Protein AF-A0A7S1F239-F1 (afdb_monomer_lite)

Radius of gyration: 42.69 Å; chains: 1; bounding box: 98×55×135 Å

Organism: Noctiluca scintillans (NCBI:txid2966)

Structure (mmCIF, N/CA/C/O backbone):
data_AF-A0A7S1F239-F1
#
_entry.id   AF-A0A7S1F239-F1
#
loop_
_atom_site.group_PDB
_atom_site.id
_atom_site.type_symbol
_atom_site.label_atom_id
_atom_site.label_alt_id
_atom_site.label_comp_id
_atom_site.label_asym_id
_atom_site.label_entity_id
_atom_site.label_seq_id
_atom_site.pdbx_PDB_ins_code
_atom_site.Cartn_x
_atom_site.Cartn_y
_atom_site.Cartn_z
_atom_site.occupancy
_atom_site.B_iso_or_equiv
_atom_site.auth_seq_id
_atom_site.auth_comp_id
_atom_site.auth_asym_id
_atom_site.auth_atom_id
_atom_site.pdbx_PDB_model_num
ATOM 1 N N . LEU A 1 1 ? 17.086 -29.935 -21.272 1.00 46.69 1 LEU A N 1
ATOM 2 C CA . LEU A 1 1 ? 16.584 -30.743 -20.135 1.00 46.69 1 LEU A CA 1
ATOM 3 C C . LEU A 1 1 ? 15.428 -29.987 -19.495 1.00 46.69 1 LEU A C 1
ATOM 5 O O . LEU A 1 1 ? 15.626 -28.902 -18.973 1.00 46.69 1 LEU A O 1
ATOM 9 N N . LYS A 1 2 ? 14.208 -30.485 -19.704 1.00 39.59 2 LYS A N 1
ATOM 10 C CA . LYS A 1 2 ? 12.931 -29.806 -19.455 1.00 39.59 2 LYS A CA 1
ATOM 11 C C . LYS A 1 2 ? 12.279 -30.504 -18.264 1.00 39.59 2 LYS A C 1
ATOM 13 O O . LYS A 1 2 ? 11.886 -31.655 -18.406 1.00 39.59 2 LYS A O 1
ATOM 18 N N . ALA A 1 3 ? 12.185 -29.841 -17.116 1.00 42.66 3 ALA A N 1
ATOM 19 C CA . ALA A 1 3 ? 11.463 -30.358 -15.956 1.00 42.66 3 ALA A CA 1
ATOM 20 C C . ALA A 1 3 ? 10.217 -29.496 -15.729 1.00 42.66 3 ALA A C 1
ATOM 22 O O . ALA A 1 3 ? 10.283 -28.390 -15.201 1.00 42.66 3 ALA A O 1
ATOM 23 N N . ARG A 1 4 ? 9.078 -30.002 -16.213 1.00 45.75 4 ARG A N 1
ATOM 24 C CA . ARG A 1 4 ? 7.736 -29.549 -15.835 1.00 45.75 4 ARG A CA 1
ATOM 25 C C . ARG A 1 4 ? 7.385 -30.218 -14.508 1.00 45.75 4 ARG A C 1
ATOM 27 O O . ARG A 1 4 ? 7.426 -31.442 -14.433 1.00 45.75 4 ARG A O 1
ATOM 34 N N . GLY A 1 5 ? 6.991 -29.433 -13.514 1.00 39.41 5 GLY A N 1
ATOM 35 C CA . GLY A 1 5 ? 6.425 -29.924 -12.261 1.00 39.41 5 GLY A CA 1
ATOM 36 C C . GLY A 1 5 ? 5.209 -29.094 -11.874 1.00 39.41 5 GLY A C 1
ATOM 37 O O . GLY A 1 5 ? 5.339 -28.118 -11.149 1.00 39.41 5 GLY A O 1
ATOM 38 N N . SER A 1 6 ? 4.035 -29.466 -12.388 1.00 43.19 6 SER A N 1
ATOM 39 C CA . SER A 1 6 ? 2.745 -29.045 -11.831 1.00 43.19 6 SER A CA 1
ATOM 40 C C . SER A 1 6 ? 2.461 -29.822 -10.547 1.00 43.19 6 SER A C 1
ATOM 42 O O . SER A 1 6 ? 2.576 -31.050 -10.567 1.00 43.19 6 SER A O 1
ATOM 44 N N . PRO A 1 7 ? 1.941 -29.176 -9.496 1.00 49.75 7 PRO A N 1
ATOM 45 C CA . PRO A 1 7 ? 1.114 -29.847 -8.514 1.00 49.75 7 PRO A CA 1
ATOM 46 C C . PRO A 1 7 ? -0.369 -29.620 -8.807 1.00 49.75 7 PRO A C 1
ATOM 48 O O . PRO A 1 7 ? -0.797 -28.614 -9.371 1.00 49.75 7 PRO A O 1
ATOM 51 N N . ARG A 1 8 ? -1.128 -30.650 -8.455 1.00 44.56 8 ARG A N 1
ATOM 52 C CA . ARG A 1 8 ? -2.521 -30.905 -8.795 1.00 44.56 8 ARG A CA 1
ATOM 53 C C . ARG A 1 8 ? -3.472 -30.076 -7.937 1.00 44.56 8 ARG A C 1
ATOM 55 O O . ARG A 1 8 ? -3.286 -29.950 -6.732 1.00 44.56 8 ARG A O 1
ATOM 62 N N . LEU A 1 9 ? -4.549 -29.637 -8.580 1.00 43.28 9 LEU A N 1
ATOM 63 C CA . LEU A 1 9 ? -5.806 -29.223 -7.965 1.00 43.28 9 LEU A CA 1
ATOM 64 C C . LEU A 1 9 ? -6.347 -30.340 -7.058 1.00 43.28 9 LEU A C 1
ATOM 66 O O . LEU A 1 9 ? -6.782 -31.384 -7.544 1.00 43.28 9 LEU A O 1
ATOM 70 N N . LEU A 1 10 ? -6.356 -30.099 -5.748 1.00 40.62 10 LEU A N 1
ATOM 71 C CA . LEU A 1 10 ? -7.142 -30.858 -4.780 1.00 40.62 10 LEU A CA 1
ATOM 72 C C . LEU A 1 10 ? -8.498 -30.162 -4.609 1.00 40.62 10 LEU A C 1
ATOM 74 O O . LEU A 1 10 ? -8.666 -29.262 -3.795 1.00 40.62 10 LEU A O 1
ATOM 78 N N . LYS A 1 11 ? -9.478 -30.594 -5.407 1.00 45.56 11 LYS A N 1
ATOM 79 C CA . LYS A 1 11 ? -10.895 -30.517 -5.037 1.00 45.56 11 LYS A CA 1
ATOM 80 C C . LYS A 1 11 ? -11.171 -31.699 -4.118 1.00 45.56 11 LYS A C 1
ATOM 82 O O . LYS A 1 11 ? -11.080 -32.831 -4.586 1.00 45.56 11 LYS A O 1
ATOM 87 N N . SER A 1 12 ? -11.571 -31.467 -2.870 1.00 40.34 12 SER A N 1
ATOM 88 C CA . SER A 1 12 ? -12.449 -32.430 -2.202 1.00 40.34 12 SER A CA 1
ATOM 89 C C . SER A 1 12 ? -13.197 -31.840 -1.010 1.00 40.34 12 SER A C 1
ATOM 91 O O . SER A 1 12 ? -12.608 -31.492 0.004 1.00 40.34 12 SER A O 1
ATOM 93 N N . ARG A 1 13 ? -14.519 -31.805 -1.197 1.00 42.88 13 ARG A N 1
ATOM 94 C CA . ARG A 1 13 ? -15.588 -32.068 -0.226 1.00 42.88 13 ARG A CA 1
ATOM 95 C C . ARG A 1 13 ? -15.601 -31.289 1.090 1.00 42.88 13 ARG A C 1
ATOM 97 O O . ARG A 1 13 ? -15.094 -31.721 2.116 1.00 42.88 13 ARG A O 1
ATOM 104 N N . VAL A 1 14 ? -16.416 -30.239 1.048 1.00 40.81 14 VAL A N 1
ATOM 105 C CA . VAL A 1 14 ? -17.248 -29.774 2.159 1.00 40.81 14 VAL A CA 1
ATOM 106 C C . VAL A 1 14 ? -18.141 -30.936 2.619 1.00 40.81 14 VAL A C 1
ATOM 108 O O . VAL A 1 14 ? -19.003 -31.394 1.868 1.00 40.81 14 VAL A O 1
ATOM 111 N N . HIS A 1 15 ? -17.920 -31.433 3.836 1.00 38.53 15 HIS A N 1
ATOM 112 C CA . HIS A 1 15 ? -18.898 -32.248 4.550 1.00 38.53 15 HIS A CA 1
ATOM 113 C C . HIS A 1 15 ? -19.786 -31.308 5.366 1.00 38.53 15 HIS A C 1
ATOM 115 O O . HIS A 1 15 ? -19.389 -30.815 6.416 1.00 38.53 15 HIS A O 1
ATOM 121 N N . ALA A 1 16 ? -20.995 -31.061 4.864 1.00 42.06 16 ALA A N 1
ATOM 122 C CA . ALA A 1 16 ? -22.088 -30.543 5.668 1.00 42.06 16 ALA A CA 1
ATOM 123 C C . ALA A 1 16 ? -22.556 -31.667 6.605 1.00 42.06 16 ALA A C 1
ATOM 125 O O . ALA A 1 16 ? -23.174 -32.636 6.163 1.00 42.06 16 ALA A O 1
ATOM 126 N N . MET A 1 17 ? -22.223 -31.564 7.890 1.00 37.84 17 MET A N 1
ATOM 127 C CA . MET A 1 17 ? -22.881 -32.331 8.944 1.00 37.84 17 MET A CA 1
ATOM 128 C C . MET A 1 17 ? -24.132 -31.562 9.363 1.00 37.84 17 MET A C 1
ATOM 130 O O . MET A 1 17 ? -24.090 -30.688 10.222 1.00 37.84 17 MET A O 1
ATOM 134 N N . SER A 1 18 ? -25.246 -31.881 8.710 1.00 45.31 18 SER A N 1
ATOM 135 C CA . SER A 1 18 ? -26.579 -31.614 9.236 1.00 45.31 18 SER A CA 1
ATOM 136 C C . SER A 1 18 ? -26.865 -32.706 10.266 1.00 45.31 18 SER A C 1
ATOM 138 O O . SER A 1 18 ? -26.897 -33.887 9.918 1.00 45.31 18 SER A O 1
ATOM 140 N N . ARG A 1 19 ? -26.970 -32.331 11.542 1.00 40.91 19 ARG A N 1
ATOM 141 C CA . ARG A 1 19 ? -27.367 -33.241 12.618 1.00 40.91 19 ARG A CA 1
ATOM 142 C C . ARG A 1 19 ? -28.651 -32.704 13.231 1.00 40.91 19 ARG A C 1
ATOM 144 O O . ARG A 1 19 ? -28.629 -31.887 14.142 1.00 40.91 19 ARG A O 1
ATOM 151 N N . SER A 1 20 ? -29.756 -33.151 12.651 1.00 47.94 20 SER A N 1
ATOM 152 C CA . SER A 1 20 ? -31.077 -33.192 13.265 1.00 47.94 20 SER A CA 1
ATOM 153 C C . SER A 1 20 ? -30.960 -34.047 14.529 1.00 47.94 20 SER A C 1
ATOM 155 O O . SER A 1 20 ? -30.603 -35.222 14.444 1.00 47.94 20 SER A O 1
ATOM 157 N N . GLY A 1 21 ? -31.139 -33.428 15.692 1.00 40.94 21 GLY A N 1
ATOM 158 C CA . GLY A 1 21 ? -31.246 -34.107 16.977 1.00 40.94 21 GLY A CA 1
ATOM 159 C C . GLY A 1 21 ? -32.694 -34.031 17.419 1.00 40.94 21 GLY A C 1
ATOM 160 O O . GLY A 1 21 ? -33.181 -32.943 17.715 1.00 40.94 21 GLY A O 1
ATOM 161 N N . ASP A 1 22 ? -33.354 -35.180 17.363 1.00 41.38 22 ASP A N 1
ATOM 162 C CA . ASP A 1 22 ? -34.732 -35.408 17.763 1.00 41.38 22 ASP A CA 1
ATOM 163 C C . ASP A 1 22 ? -34.995 -34.981 19.212 1.00 41.38 22 ASP A C 1
ATOM 165 O O . ASP A 1 22 ? -34.188 -35.201 20.116 1.00 41.38 22 ASP A O 1
ATOM 169 N N . ILE A 1 23 ? -36.160 -34.368 19.397 1.00 47.28 23 ILE A N 1
ATOM 170 C CA . ILE A 1 23 ? -36.783 -34.068 20.680 1.00 47.28 23 ILE A CA 1
ATOM 171 C C . ILE A 1 23 ? -37.282 -35.404 21.239 1.00 47.28 23 ILE A C 1
ATOM 173 O O . ILE A 1 23 ? -38.237 -35.974 20.717 1.00 47.28 23 ILE A O 1
ATOM 177 N N . SER A 1 24 ? -36.608 -35.926 22.262 1.00 48.47 24 SER A N 1
ATOM 178 C CA . SER A 1 24 ? -37.121 -37.016 23.090 1.00 48.47 24 SER A CA 1
ATOM 179 C C . SER A 1 24 ? -38.019 -36.421 24.173 1.00 48.47 24 SER A C 1
ATOM 181 O O . SER A 1 24 ? -37.551 -35.760 25.099 1.00 48.47 24 SER A O 1
ATOM 183 N N . GLU A 1 25 ? -39.321 -36.622 24.000 1.00 48.78 25 GLU A N 1
ATOM 184 C CA . GLU A 1 25 ? -40.340 -36.476 25.033 1.00 48.78 25 GLU A CA 1
ATOM 185 C C . GLU A 1 25 ? -40.170 -37.637 26.026 1.00 48.78 25 GLU A C 1
ATOM 187 O O . GLU A 1 25 ? -40.576 -38.760 25.740 1.00 48.78 25 GLU A O 1
ATOM 192 N N . ASP A 1 26 ? -39.530 -37.383 27.169 1.00 42.78 26 ASP A N 1
ATOM 193 C CA . ASP A 1 26 ? -39.552 -38.306 28.306 1.00 42.78 26 ASP A CA 1
ATOM 194 C C . ASP A 1 26 ? -40.731 -37.929 29.217 1.00 42.78 26 ASP A C 1
ATOM 196 O O . ASP A 1 26 ? -40.698 -36.958 29.977 1.00 42.78 26 ASP A O 1
ATOM 200 N N . GLU A 1 27 ? -41.813 -38.699 29.077 1.00 52.28 27 GLU A N 1
ATOM 201 C CA . GLU A 1 27 ? -42.915 -38.795 30.032 1.00 52.28 27 GLU A CA 1
ATOM 202 C C . GLU A 1 27 ? -42.431 -39.519 31.299 1.00 52.28 27 GLU A C 1
ATOM 204 O O . GLU A 1 27 ? -42.462 -40.749 31.385 1.00 52.28 27 GLU A O 1
ATOM 209 N N . ASP A 1 28 ? -42.019 -38.763 32.317 1.00 47.97 28 ASP A N 1
ATOM 210 C CA . ASP A 1 28 ? -41.818 -39.319 33.653 1.00 47.97 28 ASP A CA 1
ATOM 211 C C . ASP A 1 28 ? -43.158 -39.433 34.393 1.00 47.97 28 ASP A C 1
ATOM 213 O O . ASP A 1 28 ? -43.757 -38.467 34.870 1.00 47.97 28 ASP A O 1
ATOM 217 N N . HIS A 1 29 ? -43.610 -40.682 34.468 1.00 44.28 29 HIS A N 1
ATOM 218 C CA . HIS A 1 29 ? -44.712 -41.189 35.271 1.00 44.28 29 HIS A CA 1
ATOM 219 C C . HIS A 1 29 ? -44.639 -40.722 36.740 1.00 44.28 29 HIS A C 1
ATOM 221 O O . HIS A 1 29 ? -43.788 -41.160 37.518 1.00 44.28 29 HIS A O 1
ATOM 227 N N . GLU A 1 30 ? -45.620 -39.916 37.151 1.00 46.75 30 GLU A N 1
ATOM 228 C CA . GLU A 1 30 ? -45.956 -39.661 38.554 1.00 46.75 30 GLU A CA 1
ATOM 229 C C . GLU A 1 30 ? -46.370 -40.975 39.246 1.00 46.75 30 GLU A C 1
ATOM 231 O O . GLU A 1 30 ? -47.463 -41.511 39.044 1.00 46.75 30 GLU A O 1
ATOM 236 N N . LEU A 1 31 ? -45.492 -41.508 40.098 1.00 46.47 31 LEU A N 1
ATOM 237 C CA . LEU A 1 31 ? -45.843 -42.520 41.093 1.00 46.47 31 LEU A CA 1
ATOM 238 C C . LEU A 1 31 ? -46.499 -41.823 42.293 1.00 46.47 31 LEU A C 1
ATOM 240 O O . LEU A 1 31 ? -45.834 -41.317 43.196 1.00 46.47 31 LEU A O 1
ATOM 244 N N . GLU A 1 32 ? -47.832 -41.807 42.283 1.00 44.84 32 GLU A N 1
ATOM 245 C CA . GLU A 1 32 ? -48.702 -41.341 43.367 1.00 44.84 32 GLU A CA 1
ATOM 246 C C . GLU A 1 32 ? -48.548 -42.246 44.613 1.00 44.84 32 GLU A C 1
ATOM 248 O O . GLU A 1 32 ? -49.307 -43.194 44.834 1.00 44.84 32 GLU A O 1
ATOM 253 N N . GLU A 1 33 ? -47.558 -41.965 45.467 1.00 48.66 33 GLU A N 1
ATOM 254 C CA . GLU A 1 33 ? -47.493 -42.544 46.812 1.00 48.66 33 GLU A CA 1
ATOM 255 C C . GLU A 1 33 ? -48.613 -41.966 47.692 1.00 48.66 33 GLU A C 1
ATOM 257 O O . GLU A 1 33 ? -48.518 -40.887 48.288 1.00 48.66 33 GLU A O 1
ATOM 262 N N . ARG A 1 34 ? -49.697 -42.735 47.819 1.00 47.16 34 ARG A N 1
ATOM 263 C CA . ARG A 1 34 ? -50.773 -42.506 48.790 1.00 47.16 34 ARG A CA 1
ATOM 264 C C . ARG A 1 34 ? -50.251 -42.601 50.223 1.00 47.16 34 ARG A C 1
ATOM 266 O O . ARG A 1 34 ? -50.263 -43.659 50.849 1.00 47.16 34 ARG A O 1
ATOM 273 N N . GLN A 1 35 ? -49.863 -41.460 50.780 1.00 57.00 35 GLN A N 1
ATOM 274 C CA . GLN A 1 35 ? -49.618 -41.306 52.212 1.00 57.00 35 GLN A CA 1
ATOM 275 C C . GLN A 1 35 ? -50.946 -41.398 53.000 1.00 57.00 35 GLN A C 1
ATOM 277 O O . GLN A 1 35 ? -51.937 -40.753 52.642 1.00 57.00 35 GLN A O 1
ATOM 282 N N . PRO A 1 36 ? -50.999 -42.172 54.098 1.00 54.72 36 PRO A N 1
ATOM 283 C CA . PRO A 1 36 ? -52.238 -42.445 54.813 1.00 54.72 36 PRO A CA 1
ATOM 284 C C . PRO A 1 36 ? -52.723 -41.258 55.675 1.00 54.72 36 PRO A C 1
ATOM 286 O O . PRO A 1 36 ? -51.970 -40.582 56.379 1.00 54.72 36 PRO A O 1
ATOM 289 N N . TRP A 1 37 ? -54.039 -41.039 55.637 1.00 53.59 37 TRP A N 1
ATOM 290 C CA . TRP A 1 37 ? -54.793 -39.852 56.077 1.00 53.59 37 TRP A CA 1
ATOM 291 C C . TRP A 1 37 ? -54.762 -39.518 57.583 1.00 53.59 37 TRP A C 1
ATOM 293 O O . TRP A 1 37 ? -55.125 -38.413 57.984 1.00 53.59 37 TRP A O 1
ATOM 303 N N . TRP A 1 38 ? -54.291 -40.421 58.436 1.00 55.06 38 TRP A N 1
ATOM 304 C CA . TRP A 1 38 ? -54.229 -40.243 59.893 1.00 55.06 38 TRP A CA 1
ATOM 305 C C . TRP A 1 38 ? -53.044 -39.419 60.436 1.00 55.06 38 TRP A C 1
ATOM 307 O O . TRP A 1 38 ? -53.067 -39.036 61.603 1.00 55.06 38 TRP A O 1
ATOM 317 N N . LYS A 1 39 ? -52.039 -39.051 59.624 1.00 47.66 39 LYS A N 1
ATOM 318 C CA . LYS A 1 39 ? -50.875 -38.268 60.107 1.00 47.66 39 LYS A CA 1
ATOM 319 C C . LYS A 1 39 ? -51.083 -36.741 60.144 1.00 47.66 39 LYS A C 1
ATOM 321 O O . LYS A 1 39 ? -50.168 -36.001 60.490 1.00 47.66 39 LYS A O 1
ATOM 326 N N . ARG A 1 40 ? -52.283 -36.243 59.816 1.00 48.75 40 ARG A N 1
ATOM 327 C CA . ARG A 1 40 ? -52.546 -34.814 59.540 1.00 48.75 40 ARG A CA 1
ATOM 328 C C . ARG A 1 40 ? -53.051 -33.976 60.736 1.00 48.75 40 ARG A C 1
ATOM 330 O O . ARG A 1 40 ? -53.610 -32.908 60.519 1.00 48.75 40 ARG A O 1
ATOM 337 N N . ARG A 1 41 ? -52.885 -34.416 61.994 1.00 48.81 41 ARG A N 1
ATOM 338 C CA . ARG A 1 41 ? -53.438 -33.697 63.174 1.00 48.81 41 ARG A CA 1
ATOM 339 C C . ARG A 1 41 ? -52.470 -33.326 64.309 1.00 48.81 41 ARG A C 1
ATOM 341 O O . ARG A 1 41 ? -52.941 -32.940 65.370 1.00 48.81 41 ARG A O 1
ATOM 348 N N . GLN A 1 42 ? -51.148 -33.358 64.113 1.00 48.75 42 GLN A N 1
ATOM 349 C CA . GLN A 1 42 ? -50.207 -32.965 65.186 1.00 48.75 42 GLN A CA 1
ATOM 350 C C . GLN A 1 42 ? -49.165 -31.882 64.851 1.00 48.75 42 GLN A C 1
ATOM 352 O O . GLN A 1 42 ? -48.299 -31.609 65.671 1.00 48.75 42 GLN A O 1
ATOM 357 N N . MET A 1 43 ? -49.268 -31.191 63.712 1.00 47.00 43 MET A N 1
ATOM 358 C CA . MET A 1 43 ? -48.309 -30.140 63.313 1.00 47.00 43 MET A CA 1
ATOM 359 C C . MET A 1 43 ? -49.018 -28.820 62.957 1.00 47.00 43 MET A C 1
ATOM 361 O O . MET A 1 43 ? -48.783 -28.252 61.900 1.00 47.00 43 MET A O 1
ATOM 365 N N . GLN A 1 44 ? -49.941 -28.337 63.795 1.00 48.44 44 GLN A N 1
ATOM 366 C CA . GLN A 1 44 ? -50.607 -27.034 63.582 1.00 48.44 44 GLN A CA 1
ATOM 367 C C . GLN A 1 44 ? -50.127 -25.920 64.531 1.00 48.44 44 GLN A C 1
ATOM 369 O O . GLN A 1 44 ? -50.609 -24.799 64.434 1.00 48.44 44 GLN A O 1
ATOM 374 N N . GLY A 1 45 ? -49.152 -26.183 65.412 1.00 45.94 45 GLY A N 1
ATOM 375 C CA . GLY A 1 45 ? -48.681 -25.195 66.397 1.00 45.94 45 GLY A CA 1
ATOM 376 C C . GLY A 1 45 ? -47.354 -24.493 66.079 1.00 45.94 45 GLY A C 1
ATOM 377 O O . GLY A 1 45 ? -47.122 -23.398 66.576 1.00 45.94 45 GLY A O 1
ATOM 378 N N . THR A 1 46 ? -46.479 -25.090 65.264 1.00 49.59 46 THR A N 1
ATOM 379 C CA . THR A 1 46 ? -45.073 -24.644 65.121 1.00 49.59 46 THR A CA 1
ATOM 380 C C . THR A 1 46 ? -44.662 -24.238 63.703 1.00 49.59 46 THR A C 1
ATOM 382 O O . THR A 1 46 ? -43.661 -23.547 63.545 1.00 49.59 46 THR A O 1
ATOM 385 N N . VAL A 1 47 ? -45.437 -24.581 62.668 1.00 50.00 47 VAL A N 1
ATOM 386 C CA . VAL A 1 47 ? -45.087 -24.291 61.258 1.00 50.00 47 VAL A CA 1
ATOM 387 C C . VAL A 1 47 ? -45.333 -22.820 60.879 1.00 50.00 47 VAL A C 1
ATOM 389 O O . VAL A 1 47 ? -44.595 -22.257 60.074 1.00 50.00 47 VAL A O 1
ATOM 392 N N . GLY A 1 48 ? -46.305 -22.150 61.510 1.00 48.75 48 GLY A N 1
ATOM 393 C CA . GLY A 1 48 ? -46.603 -20.737 61.232 1.00 48.75 48 GLY A CA 1
ATOM 394 C C . GLY A 1 48 ? -45.480 -19.776 61.641 1.00 48.75 48 GLY A C 1
ATOM 395 O O . GLY A 1 48 ? -45.204 -18.810 60.937 1.00 48.75 48 GLY A O 1
ATOM 396 N N . LEU A 1 49 ? -44.776 -20.073 62.737 1.00 50.97 49 LEU A N 1
ATOM 397 C CA . LEU A 1 49 ? -43.720 -19.206 63.272 1.00 50.97 49 LEU A CA 1
ATOM 398 C C . LEU A 1 49 ? -42.420 -19.294 62.454 1.00 50.97 49 LEU A C 1
ATOM 400 O O . LEU A 1 49 ? -41.740 -18.287 62.272 1.00 50.97 49 LEU A O 1
ATOM 404 N N . VAL A 1 50 ? -42.108 -20.469 61.896 1.00 54.97 50 VAL A N 1
ATOM 405 C CA . VAL A 1 50 ? -40.916 -20.666 61.053 1.00 54.97 50 VAL A CA 1
ATOM 406 C C . VAL A 1 50 ? -41.108 -20.026 59.672 1.00 54.97 50 VAL A C 1
ATOM 408 O O . VAL A 1 50 ? -40.198 -19.361 59.184 1.00 54.97 50 VAL A O 1
ATOM 411 N N . CYS A 1 51 ? -42.302 -20.115 59.072 1.00 54.75 51 CYS A N 1
ATOM 412 C CA . CYS A 1 51 ? -42.591 -19.426 57.807 1.00 54.75 51 CYS A CA 1
ATOM 413 C C . CYS A 1 51 ? -42.547 -17.895 57.940 1.00 54.75 51 CYS A C 1
ATOM 415 O O . CYS A 1 51 ? -41.980 -17.231 57.072 1.00 54.75 51 CYS A O 1
ATOM 417 N N . SER A 1 52 ? -43.080 -17.319 59.024 1.00 60.28 52 SER A N 1
ATOM 418 C CA . SER A 1 52 ? -43.028 -15.863 59.233 1.00 60.28 52 SER A CA 1
ATOM 419 C C . SER A 1 52 ? -41.608 -15.342 59.469 1.00 60.28 52 SER A C 1
ATOM 421 O O . SER A 1 52 ? -41.282 -14.253 59.001 1.00 60.28 52 SER A O 1
ATOM 423 N N . LEU A 1 53 ? -40.741 -16.116 60.132 1.00 62.16 53 LEU A N 1
ATOM 424 C CA . LEU A 1 53 ? -39.335 -15.744 60.318 1.00 62.16 53 LEU A CA 1
ATOM 425 C C . LEU A 1 53 ? -38.529 -15.825 59.017 1.00 62.16 53 LEU A C 1
ATOM 427 O O . LEU A 1 53 ? -37.705 -14.949 58.780 1.00 62.16 53 LEU A O 1
ATOM 431 N N . VAL A 1 54 ? -38.781 -16.815 58.153 1.00 69.31 54 VAL A N 1
ATOM 432 C CA . VAL A 1 54 ? -38.090 -16.934 56.854 1.00 69.31 54 VAL A CA 1
ATOM 433 C C . VAL A 1 54 ? -38.503 -15.809 55.902 1.00 69.31 54 VAL A C 1
ATOM 435 O O . VAL A 1 54 ? -37.639 -15.176 55.304 1.00 69.31 54 VAL A O 1
ATOM 438 N N . VAL A 1 55 ? -39.798 -15.489 55.809 1.00 69.69 55 VAL A N 1
ATOM 439 C CA . VAL A 1 55 ? -40.272 -14.358 54.988 1.00 69.69 55 VAL A CA 1
ATOM 440 C C . VAL A 1 55 ? -39.764 -13.027 55.549 1.00 69.69 55 VAL A C 1
ATOM 442 O O . VAL A 1 55 ? -39.320 -12.170 54.787 1.00 69.69 55 VAL A O 1
ATOM 445 N N . GLY A 1 56 ? -39.758 -12.874 56.878 1.00 66.69 56 GLY A N 1
ATOM 446 C CA . GLY A 1 56 ? -39.180 -11.715 57.554 1.00 66.69 56 GLY A CA 1
ATOM 447 C C . GLY A 1 56 ? -37.687 -11.560 57.272 1.00 66.69 56 GLY A C 1
ATOM 448 O O . GLY A 1 56 ? -37.266 -10.469 56.911 1.00 66.69 56 GLY A O 1
ATOM 449 N N . LEU A 1 57 ? -36.902 -12.640 57.355 1.00 65.62 57 LEU A N 1
ATOM 450 C CA . LEU A 1 57 ? -35.468 -12.648 57.045 1.00 65.62 57 LEU A CA 1
ATOM 451 C C . LEU A 1 57 ? -35.189 -12.336 55.575 1.00 65.62 57 LEU A C 1
ATOM 453 O O . LEU A 1 57 ? -34.305 -11.533 55.313 1.00 65.62 57 LEU A O 1
ATOM 457 N N . ILE A 1 58 ? -35.950 -12.897 54.629 1.00 65.56 58 ILE A N 1
ATOM 458 C CA . ILE A 1 58 ? -35.800 -12.600 53.194 1.00 65.56 58 ILE A CA 1
ATOM 459 C C . ILE A 1 58 ? -36.112 -11.123 52.919 1.00 65.56 58 ILE A C 1
ATOM 461 O O . ILE A 1 58 ? -35.351 -10.454 52.222 1.00 65.56 58 ILE A O 1
ATOM 465 N N . MET A 1 59 ? -37.184 -10.580 53.502 1.00 60.91 59 MET A N 1
ATOM 466 C CA . MET A 1 59 ? -37.520 -9.158 53.375 1.00 60.91 59 MET A CA 1
ATOM 467 C C . MET A 1 59 ? -36.463 -8.258 54.037 1.00 60.91 59 MET A C 1
ATOM 469 O O . MET A 1 59 ? -36.076 -7.249 53.455 1.00 60.91 59 MET A O 1
ATOM 473 N N . PHE A 1 60 ? -35.937 -8.632 55.211 1.00 63.34 60 PHE A N 1
ATOM 474 C CA . PHE A 1 60 ? -34.891 -7.869 55.908 1.00 63.34 60 PHE A CA 1
ATOM 475 C C . PHE A 1 60 ? -33.552 -7.894 55.159 1.00 63.34 60 PHE A C 1
ATOM 477 O O . PHE A 1 60 ? -32.866 -6.872 55.098 1.00 63.34 60 PHE A O 1
ATOM 484 N N . TYR A 1 61 ? -33.195 -9.032 54.552 1.00 61.50 61 TYR A N 1
ATOM 485 C CA . TYR A 1 61 ? -31.995 -9.165 53.720 1.00 61.50 61 TYR A CA 1
ATOM 486 C C . TYR A 1 61 ? -32.095 -8.287 52.469 1.00 61.50 61 TYR A C 1
ATOM 488 O O . TYR A 1 61 ? -31.152 -7.576 52.144 1.00 61.50 61 TYR A O 1
ATOM 496 N N . ASN A 1 62 ? -33.260 -8.251 51.815 1.00 57.62 62 ASN A N 1
ATOM 497 C CA . ASN A 1 62 ? -33.477 -7.376 50.659 1.00 57.62 62 ASN A CA 1
ATOM 498 C C . ASN A 1 62 ? -33.498 -5.878 51.026 1.00 57.62 62 ASN A C 1
ATOM 500 O O . ASN A 1 62 ? -33.192 -5.047 50.179 1.00 57.62 62 ASN A O 1
ATOM 504 N N . PHE A 1 63 ? -33.826 -5.513 52.273 1.00 58.53 63 PHE A N 1
ATOM 505 C CA . PHE A 1 63 ? -33.928 -4.107 52.693 1.00 58.53 63 PHE A CA 1
ATOM 506 C C . PHE A 1 63 ? -32.631 -3.517 53.277 1.00 58.53 63 PHE A C 1
ATOM 508 O O . PHE A 1 63 ? -32.494 -2.297 53.355 1.00 58.53 63 PHE A O 1
ATOM 515 N N . THR A 1 64 ? -31.676 -4.349 53.710 1.00 57.38 64 THR A N 1
ATOM 516 C CA . THR A 1 64 ? -30.440 -3.877 54.374 1.00 57.38 64 THR A CA 1
ATOM 517 C C . THR A 1 64 ? -29.186 -3.953 53.512 1.00 57.38 64 THR A C 1
ATOM 519 O O . THR A 1 64 ? -28.207 -3.263 53.808 1.00 57.38 64 THR A O 1
ATOM 522 N N . VAL A 1 65 ? -29.201 -4.711 52.416 1.00 62.84 65 VAL A N 1
ATOM 523 C CA . VAL A 1 65 ? -28.093 -4.704 51.459 1.00 62.84 65 VAL A CA 1
ATOM 524 C C . VAL A 1 65 ? -28.326 -3.547 50.493 1.00 62.84 65 VAL A C 1
ATOM 526 O O . VAL A 1 65 ? -29.128 -3.648 49.568 1.00 62.84 65 VAL A O 1
ATOM 529 N N . LYS A 1 66 ? -27.652 -2.412 50.721 1.00 61.72 66 LYS A N 1
ATOM 530 C CA . LYS A 1 66 ? -27.596 -1.352 49.706 1.00 61.72 66 LYS A CA 1
ATOM 531 C C . LYS A 1 66 ? -27.094 -1.981 48.399 1.00 61.72 66 LYS A C 1
ATOM 533 O O . LYS A 1 66 ? -26.073 -2.673 48.457 1.00 61.72 66 LYS A O 1
ATOM 538 N N . PRO A 1 67 ? -27.772 -1.764 47.257 1.00 66.19 67 PRO A N 1
ATOM 539 C CA . PRO A 1 67 ? -27.272 -2.248 45.980 1.00 66.19 67 PRO A CA 1
ATOM 540 C C . PRO A 1 67 ? -25.856 -1.709 45.799 1.00 66.19 67 PRO A C 1
ATOM 542 O O . PRO A 1 67 ? -25.602 -0.523 46.041 1.00 66.19 67 PRO A O 1
ATOM 545 N N . PHE A 1 68 ? -24.922 -2.599 45.466 1.00 76.12 68 PHE A N 1
ATOM 546 C CA . PHE A 1 68 ? -23.541 -2.209 45.241 1.00 76.12 68 PHE A CA 1
ATOM 547 C C . PHE A 1 68 ? -23.536 -1.189 44.100 1.00 76.12 68 PHE A C 1
ATOM 549 O O . PHE A 1 68 ? -23.987 -1.479 42.994 1.00 76.12 68 PHE A O 1
ATOM 556 N N . SER A 1 69 ? -23.121 0.043 44.389 1.00 82.12 69 SER A N 1
ATOM 557 C CA . SER A 1 69 ? -23.049 1.078 43.362 1.00 82.12 69 SER A CA 1
ATOM 558 C C . SER A 1 69 ? -21.810 0.826 42.514 1.00 82.12 69 SER A C 1
ATOM 560 O O . SER A 1 69 ? -20.717 0.688 43.063 1.00 82.12 69 SER A O 1
ATOM 562 N N . CYS A 1 70 ? -21.992 0.762 41.195 1.00 88.44 70 CYS A N 1
ATOM 563 C CA . CYS A 1 70 ? -20.886 0.672 40.248 1.00 88.44 70 CYS A CA 1
ATOM 564 C C . CYS A 1 70 ? -19.888 1.806 40.484 1.00 88.44 70 CYS A C 1
ATOM 566 O O . CYS A 1 70 ? -20.290 2.949 40.738 1.00 88.44 70 CYS A O 1
ATOM 568 N N . THR A 1 71 ? -18.600 1.496 40.372 1.00 89.19 71 THR A N 1
ATOM 569 C CA . THR A 1 71 ? -17.548 2.521 40.408 1.00 89.19 71 THR A CA 1
ATOM 570 C C . THR A 1 71 ? -17.664 3.462 39.201 1.00 89.19 71 THR A C 1
ATOM 572 O O . THR A 1 71 ? -18.285 3.115 38.196 1.00 89.19 71 THR A O 1
ATOM 575 N N . GLU A 1 72 ? -17.064 4.656 39.269 1.00 87.69 72 GLU A N 1
ATOM 576 C CA . GLU A 1 72 ? -17.043 5.603 38.136 1.00 87.69 72 GLU A CA 1
ATOM 577 C C . GLU A 1 72 ? -16.449 4.956 36.873 1.00 87.69 72 GLU A C 1
ATOM 579 O O . GLU A 1 72 ? -16.979 5.116 35.775 1.00 87.69 72 GLU A O 1
ATOM 584 N N . THR A 1 73 ? -15.422 4.123 37.050 1.00 86.88 73 THR A N 1
ATOM 585 C CA . THR A 1 73 ? -14.806 3.345 35.973 1.00 86.88 73 THR A CA 1
ATOM 586 C C . THR A 1 73 ? -15.791 2.375 35.320 1.00 86.88 73 THR A C 1
ATOM 588 O O . THR A 1 73 ? -15.837 2.286 34.098 1.00 86.88 73 THR A O 1
ATOM 591 N N . GLU A 1 74 ? -16.604 1.653 36.094 1.00 86.06 74 GLU A N 1
ATOM 592 C CA . GLU A 1 74 ? -17.600 0.718 35.542 1.00 86.06 74 GLU A CA 1
ATOM 593 C C . GLU A 1 74 ? -18.737 1.449 34.819 1.00 86.06 74 GLU A C 1
ATOM 595 O O . GLU A 1 74 ? -19.198 0.997 33.771 1.00 86.06 74 GLU A O 1
ATOM 600 N N . GLN A 1 75 ? -19.150 2.610 35.332 1.00 86.69 75 GLN A N 1
ATOM 601 C CA . GLN A 1 75 ? -20.152 3.449 34.669 1.00 86.69 75 GLN A CA 1
ATOM 602 C C . GLN A 1 75 ? -19.631 4.002 33.336 1.00 86.69 75 GLN A C 1
ATOM 604 O O . GLN A 1 75 ? -20.383 4.063 32.365 1.00 86.69 75 GLN A O 1
ATOM 609 N N . GLN A 1 76 ? -18.338 4.335 33.251 1.00 86.62 76 GLN A N 1
ATOM 610 C CA . GLN A 1 76 ? -17.699 4.743 31.997 1.00 86.62 76 GLN A CA 1
ATOM 611 C C . GLN A 1 76 ? -17.720 3.627 30.935 1.00 86.62 76 GLN A C 1
ATOM 613 O O . GLN A 1 76 ? -17.767 3.923 29.744 1.00 86.62 76 GLN A O 1
ATOM 618 N N . HIS A 1 77 ? -17.762 2.360 31.355 1.00 87.38 77 HIS A N 1
ATOM 619 C CA . HIS A 1 77 ? -17.919 1.198 30.475 1.00 87.38 77 HIS A CA 1
ATOM 620 C C . HIS A 1 77 ? -19.388 0.789 30.301 1.00 87.38 77 HIS A C 1
ATOM 622 O O . HIS A 1 77 ? -19.670 -0.370 30.031 1.00 87.38 77 HIS A O 1
ATOM 628 N N . ALA A 1 78 ? -20.336 1.717 30.461 1.00 92.56 78 ALA A N 1
ATOM 629 C CA . ALA A 1 78 ? -21.762 1.491 30.223 1.00 92.56 78 ALA A CA 1
ATOM 630 C C . ALA A 1 78 ? -22.408 0.400 31.104 1.00 92.56 78 ALA A C 1
ATOM 632 O O . ALA A 1 78 ? -23.455 -0.154 30.751 1.00 92.56 78 ALA A O 1
ATOM 633 N N . CYS A 1 79 ? -21.831 0.107 32.272 1.00 94.06 79 CYS A N 1
ATOM 634 C CA . CYS A 1 79 ? -22.470 -0.749 33.261 1.00 94.06 79 CYS A CA 1
ATOM 635 C C . CYS A 1 79 ? -23.480 0.046 34.102 1.00 94.06 79 CYS A C 1
ATOM 637 O O . CYS A 1 79 ? -23.141 1.063 34.708 1.00 94.06 79 CYS A O 1
ATOM 639 N N . THR A 1 80 ? -24.725 -0.429 34.162 1.00 93.88 80 THR A N 1
ATOM 640 C CA . THR A 1 80 ? -25.800 0.213 34.940 1.00 93.88 80 THR A CA 1
ATOM 641 C C . THR A 1 80 ? -25.971 -0.409 36.323 1.00 93.88 80 THR A C 1
ATOM 643 O O . THR A 1 80 ? -26.321 0.296 37.268 1.00 93.88 80 THR A O 1
ATOM 646 N N . HIS A 1 81 ? -25.698 -1.711 36.454 1.00 92.31 81 HIS A N 1
ATOM 647 C CA . HIS A 1 81 ? -25.808 -2.451 37.710 1.00 92.31 81 HIS A CA 1
ATOM 648 C C . HIS A 1 81 ? -24.600 -3.365 37.890 1.00 92.31 81 HIS A C 1
ATOM 650 O O . HIS A 1 81 ? -24.255 -4.118 36.981 1.00 92.31 81 HIS A O 1
ATOM 656 N N . CYS A 1 82 ? -24.007 -3.355 39.085 1.00 92.12 82 CYS A N 1
ATOM 657 C CA . CYS A 1 82 ? -22.814 -4.131 39.412 1.00 92.12 82 CYS A CA 1
ATOM 658 C C . CYS A 1 82 ? -23.078 -5.078 40.584 1.00 92.12 82 CYS A C 1
ATOM 660 O O . CYS A 1 82 ? -23.762 -4.733 41.548 1.00 92.12 82 CYS A O 1
ATOM 662 N N . ARG A 1 83 ? -22.516 -6.288 40.518 1.00 89.25 83 ARG A N 1
ATOM 663 C CA . ARG A 1 83 ? -22.513 -7.248 41.633 1.00 89.25 83 ARG A CA 1
ATOM 664 C C . ARG A 1 83 ? -21.461 -6.876 42.679 1.00 89.25 83 ARG A C 1
ATOM 666 O O . ARG A 1 83 ? -21.690 -7.053 43.872 1.00 89.25 83 ARG A O 1
ATOM 673 N N . ASN A 1 84 ? -20.306 -6.407 42.223 1.00 87.38 84 ASN A N 1
ATOM 674 C CA . ASN A 1 84 ? -19.183 -5.901 43.011 1.00 87.38 84 ASN A CA 1
ATOM 675 C C . ASN A 1 84 ? -18.406 -4.894 42.139 1.00 87.38 84 ASN A C 1
ATOM 677 O O . ASN A 1 84 ? -18.802 -4.673 41.003 1.00 87.38 84 ASN A O 1
ATOM 681 N N . GLY A 1 85 ? -17.314 -4.310 42.640 1.00 84.00 85 GLY A N 1
ATOM 682 C CA . GLY A 1 85 ? -16.571 -3.257 41.926 1.00 84.00 85 GLY A CA 1
ATOM 683 C C . GLY A 1 85 ? -15.761 -3.707 40.704 1.00 84.00 85 GLY A C 1
ATOM 684 O O . GLY A 1 85 ? -14.900 -2.951 40.262 1.00 84.00 85 GLY A O 1
ATOM 685 N N . SER A 1 86 ? -15.959 -4.937 40.228 1.00 85.38 86 SER A N 1
ATOM 686 C CA . SER A 1 86 ? -15.327 -5.470 39.019 1.00 85.38 86 SER A CA 1
ATOM 687 C C . SER A 1 86 ? -16.245 -6.384 38.198 1.00 85.38 86 SER A C 1
ATOM 689 O O . SER A 1 86 ? -15.757 -7.128 37.354 1.00 85.38 86 SER A O 1
ATOM 691 N N . THR A 1 87 ? -17.546 -6.445 38.497 1.00 91.19 87 THR A N 1
ATOM 692 C CA . THR A 1 87 ? -18.466 -7.442 37.919 1.00 91.19 87 THR A CA 1
ATOM 693 C C . THR A 1 87 ? -19.793 -6.777 37.596 1.00 91.19 87 THR A C 1
ATOM 695 O O . THR A 1 87 ? -20.626 -6.566 38.483 1.00 91.19 87 THR A O 1
ATOM 698 N N . CYS A 1 88 ? -20.017 -6.496 36.318 1.00 93.94 88 CYS A N 1
ATOM 699 C CA . CYS A 1 88 ? -21.266 -5.944 35.822 1.00 93.94 88 CYS A CA 1
ATOM 700 C C . CYS A 1 88 ? -22.367 -7.012 35.750 1.00 93.94 88 CYS A C 1
ATOM 702 O O . CYS A 1 88 ? -22.104 -8.168 35.433 1.00 93.94 88 CYS A O 1
ATOM 704 N N . VAL A 1 89 ? -23.617 -6.654 36.028 1.00 94.06 89 VAL A N 1
ATOM 705 C CA . VAL A 1 89 ? -24.776 -7.549 35.849 1.00 94.06 89 VAL A CA 1
ATOM 706 C C . VAL A 1 89 ? -25.766 -7.042 34.811 1.00 94.06 89 VAL A C 1
ATOM 708 O O . VAL A 1 89 ? -26.513 -7.847 34.263 1.00 94.06 89 VAL A O 1
ATOM 711 N N . GLU A 1 90 ? -25.765 -5.742 34.516 1.00 94.12 90 GLU A N 1
ATOM 712 C CA . GLU A 1 90 ? -26.665 -5.153 33.528 1.00 94.12 90 GLU A CA 1
ATOM 713 C C . GLU A 1 90 ? -25.999 -3.990 32.794 1.00 94.12 90 GLU A C 1
ATOM 715 O O . GLU A 1 90 ? -25.466 -3.061 33.409 1.00 94.12 90 GLU A O 1
ATOM 720 N N . CYS A 1 91 ? -26.083 -4.027 31.469 1.00 94.94 91 CYS A N 1
ATOM 721 C CA . CYS A 1 91 ? -25.488 -3.040 30.582 1.00 94.94 91 CYS A CA 1
ATOM 722 C C . CYS A 1 91 ? -26.505 -2.011 30.098 1.00 94.94 91 CYS A C 1
ATOM 724 O O . CYS A 1 91 ? -27.704 -2.279 30.021 1.00 94.94 91 CYS A O 1
ATOM 726 N N . GLN A 1 92 ? -26.017 -0.830 29.727 1.00 93.56 92 GLN A N 1
ATOM 727 C CA . GLN A 1 92 ? -26.813 0.158 29.010 1.00 93.56 92 GLN A CA 1
ATOM 728 C C . GLN A 1 92 ? -27.289 -0.408 27.661 1.00 93.56 92 GLN A C 1
ATOM 730 O O . GLN A 1 92 ? -26.636 -1.257 27.055 1.00 93.56 92 GLN A O 1
ATOM 735 N N . SER A 1 93 ? -28.419 0.097 27.161 1.00 90.31 93 SER A N 1
ATOM 736 C CA . SER A 1 93 ? -28.921 -0.250 25.826 1.00 90.31 93 SER A CA 1
ATOM 737 C C . SER A 1 93 ? -27.836 -0.085 24.752 1.00 90.31 93 SER A C 1
ATOM 739 O O . SER A 1 93 ? -27.165 0.947 24.700 1.00 90.31 93 SER A O 1
ATOM 741 N N . GLY A 1 94 ? -27.678 -1.103 23.903 1.00 86.56 94 GLY A N 1
ATOM 742 C CA . GLY A 1 94 ? -26.634 -1.178 22.874 1.00 86.56 94 GLY A CA 1
ATOM 743 C C . GLY A 1 94 ? -25.352 -1.898 23.308 1.00 86.56 94 GLY A C 1
ATOM 744 O O . GLY A 1 94 ? -24.529 -2.219 22.456 1.00 86.56 94 GLY A O 1
ATOM 745 N N . TYR A 1 95 ? -25.199 -2.207 24.596 1.00 93.62 95 TYR A N 1
ATOM 746 C CA . TYR A 1 95 ? -24.086 -2.991 25.128 1.00 93.62 95 TYR A CA 1
ATOM 747 C C . TYR A 1 95 ? -24.558 -4.386 25.539 1.00 93.62 95 TYR A C 1
ATOM 749 O O . TYR A 1 95 ? -25.713 -4.584 25.923 1.00 93.62 95 TYR A O 1
ATOM 757 N N . VAL A 1 96 ? -23.649 -5.355 25.486 1.00 93.69 96 VAL A N 1
ATOM 758 C CA . VAL A 1 96 ? -23.883 -6.723 25.949 1.00 93.69 96 VAL A CA 1
ATOM 759 C C . VAL A 1 96 ? -22.894 -7.124 27.020 1.00 93.69 96 VAL A C 1
ATOM 761 O O . VAL A 1 96 ? -21.773 -6.624 27.077 1.00 93.69 96 VAL A O 1
ATOM 764 N N . LEU A 1 97 ? -23.343 -8.034 27.879 1.00 94.56 97 LEU A N 1
ATOM 765 C CA . LEU A 1 97 ? -22.526 -8.590 28.939 1.00 94.56 97 LEU A CA 1
ATOM 766 C C . LEU A 1 97 ? -21.536 -9.600 28.343 1.00 94.56 97 LEU A C 1
ATOM 768 O O . LEU A 1 97 ? -21.953 -10.615 27.785 1.00 94.56 97 LEU A O 1
ATOM 772 N N . GLU A 1 98 ? -20.245 -9.340 28.494 1.00 93.12 98 GLU A N 1
ATOM 773 C CA . GLU A 1 98 ? -19.166 -10.265 28.149 1.00 93.12 98 GLU A CA 1
ATOM 774 C C . GLU A 1 98 ? -18.471 -10.777 29.407 1.00 93.12 98 GLU A C 1
ATOM 776 O O . GLU A 1 98 ? -18.490 -10.124 30.450 1.00 93.12 98 GLU A O 1
ATOM 781 N N . ILE A 1 99 ? -17.883 -11.972 29.310 1.00 91.88 99 ILE A N 1
ATOM 782 C CA . ILE A 1 99 ? -17.168 -12.629 30.405 1.00 91.88 99 ILE A CA 1
ATOM 783 C C . ILE A 1 99 ? -15.698 -12.753 30.009 1.00 91.88 99 ILE A C 1
ATOM 785 O O . ILE A 1 99 ? -15.384 -13.398 29.009 1.00 91.88 99 ILE A O 1
ATOM 789 N N . GLN A 1 100 ? -14.804 -12.196 30.821 1.00 89.25 100 GLN A N 1
ATOM 790 C CA . GLN A 1 100 ? -13.358 -12.361 30.691 1.00 89.25 100 GLN A CA 1
ATOM 791 C C . GLN A 1 100 ? -12.753 -12.618 32.070 1.00 89.25 100 GLN A C 1
ATOM 793 O O . GLN A 1 100 ? -13.016 -11.875 33.014 1.00 89.25 100 GLN A O 1
ATOM 798 N N . ASP A 1 101 ? -11.970 -13.692 32.192 1.00 88.44 101 ASP A N 1
ATOM 799 C CA . ASP A 1 101 ? -11.271 -14.076 33.428 1.00 88.44 101 ASP A CA 1
ATOM 800 C C . ASP A 1 101 ? -12.179 -14.084 34.679 1.00 88.44 101 ASP A C 1
ATOM 802 O O . ASP A 1 101 ? -11.852 -13.508 35.713 1.00 88.44 101 ASP A O 1
ATOM 806 N N . ASP A 1 102 ? -13.357 -14.712 34.564 1.00 87.31 102 ASP A N 1
ATOM 807 C CA . ASP A 1 102 ? -14.409 -14.784 35.599 1.00 87.31 102 ASP A CA 1
ATOM 808 C C . ASP A 1 102 ? -15.025 -13.433 36.029 1.00 87.31 102 ASP A C 1
ATOM 810 O O . ASP A 1 102 ? -15.831 -13.380 36.963 1.00 87.31 102 ASP A O 1
ATOM 814 N N . THR A 1 103 ? -14.713 -12.343 35.324 1.00 88.50 103 THR A N 1
ATOM 815 C CA . THR A 1 103 ? -15.352 -11.030 35.489 1.00 88.50 103 THR A CA 1
ATOM 816 C C . THR A 1 103 ? -16.298 -10.733 34.334 1.00 88.50 103 THR A C 1
ATOM 818 O O . THR A 1 103 ? -16.062 -11.144 33.198 1.00 88.50 103 THR A O 1
ATOM 821 N N . THR A 1 104 ? -17.395 -10.035 34.622 1.00 92.75 104 THR A N 1
ATOM 822 C CA . THR A 1 104 ? -18.349 -9.582 33.606 1.00 92.75 104 THR A CA 1
ATOM 823 C C . THR A 1 104 ? -18.220 -8.087 33.373 1.00 92.75 104 THR A C 1
ATOM 825 O O . THR A 1 104 ? -18.198 -7.306 34.324 1.00 92.75 104 THR A O 1
ATOM 828 N N . TYR A 1 105 ? -18.199 -7.674 32.113 1.00 91.88 105 TYR A N 1
ATOM 829 C CA . TYR A 1 105 ? -18.160 -6.270 31.707 1.00 91.88 105 TYR A CA 1
ATOM 830 C C . TYR A 1 105 ? -19.119 -6.031 30.541 1.00 91.88 105 TYR A C 1
ATOM 832 O O . TYR A 1 105 ? -19.655 -6.971 29.956 1.00 91.88 105 TYR A O 1
ATOM 840 N N . CYS A 1 106 ? -19.372 -4.765 30.229 1.00 93.38 106 CYS A N 1
ATOM 841 C CA . CYS A 1 106 ? -20.226 -4.384 29.115 1.00 93.38 106 CYS A CA 1
ATOM 842 C C . CYS A 1 106 ? -19.374 -4.020 27.906 1.00 93.38 106 CYS A C 1
ATOM 844 O O . CYS A 1 106 ? -18.542 -3.117 27.975 1.00 93.38 106 CYS A O 1
ATOM 846 N N . ALA A 1 107 ? -19.608 -4.710 26.796 1.00 92.62 107 ALA A N 1
ATOM 847 C CA . ALA A 1 107 ? -18.975 -4.438 25.516 1.00 92.62 107 ALA A CA 1
ATOM 848 C C . ALA A 1 107 ? -20.021 -3.935 24.520 1.00 92.62 107 ALA A C 1
ATOM 850 O O . ALA A 1 107 ? -21.158 -4.414 24.500 1.00 92.62 107 ALA A O 1
ATOM 851 N N . PHE A 1 108 ? -19.654 -2.959 23.692 1.00 93.56 108 PHE A N 1
ATOM 852 C CA . PHE A 1 108 ? -20.515 -2.546 22.590 1.00 93.56 108 PHE A CA 1
ATOM 853 C C . PHE A 1 108 ? -20.382 -3.566 21.458 1.00 93.56 108 PHE A C 1
ATOM 855 O O . PHE A 1 108 ? -19.271 -3.841 21.000 1.00 93.56 108 PHE A O 1
ATOM 862 N N . GLN A 1 109 ? -21.502 -4.112 20.979 1.00 91.88 109 GLN A N 1
ATOM 863 C CA . GLN A 1 109 ? -21.452 -4.979 19.803 1.00 91.88 109 GLN A CA 1
ATOM 864 C C . GLN A 1 109 ? -21.239 -4.142 18.550 1.00 91.88 109 GLN A C 1
ATOM 866 O O . GLN A 1 109 ? -22.023 -3.240 18.256 1.00 91.88 109 GLN A O 1
ATOM 871 N N . CYS A 1 110 ? -20.192 -4.462 17.796 1.00 93.31 110 CYS A N 1
ATOM 872 C CA . CYS A 1 110 ? -19.951 -3.836 16.506 1.00 93.31 110 CYS A CA 1
ATOM 873 C C . CYS A 1 110 ? -21.158 -3.973 15.575 1.00 93.31 110 CYS A C 1
ATOM 875 O O . CYS A 1 110 ? -21.798 -5.021 15.506 1.00 93.31 110 CYS A O 1
ATOM 877 N N . THR A 1 111 ? -21.442 -2.906 14.830 1.00 94.31 111 THR A N 1
ATOM 878 C CA . THR A 1 111 ? -22.430 -2.940 13.746 1.00 94.31 111 THR A CA 1
ATOM 879 C C . THR A 1 111 ? -21.926 -3.786 12.574 1.00 94.31 111 THR A C 1
ATOM 881 O O . THR A 1 111 ? -20.715 -3.932 12.393 1.00 94.31 111 THR A O 1
ATOM 884 N N . ASP A 1 112 ? -22.838 -4.278 11.728 1.00 94.75 112 ASP A N 1
ATOM 885 C CA . ASP A 1 112 ? -22.479 -5.037 10.518 1.00 94.75 112 ASP A CA 1
ATOM 886 C C . ASP A 1 112 ? -21.476 -4.274 9.640 1.00 94.75 112 ASP A C 1
ATOM 888 O O . ASP A 1 112 ? -20.492 -4.844 9.176 1.00 94.75 112 ASP A O 1
ATOM 892 N N . LEU A 1 113 ? -21.657 -2.956 9.499 1.00 94.00 113 LEU A N 1
ATOM 893 C CA . LEU A 1 113 ? -20.735 -2.099 8.754 1.00 94.00 113 LEU A CA 1
ATOM 894 C C . LEU A 1 113 ? -19.330 -2.089 9.380 1.00 94.00 113 LEU A C 1
ATOM 896 O O . LEU A 1 113 ? -18.334 -2.214 8.676 1.00 94.00 113 LEU A O 1
ATOM 900 N N . GLN A 1 114 ? -19.217 -1.975 10.705 1.00 94.81 114 GLN A N 1
ATOM 901 C CA . GLN A 1 114 ? -17.911 -2.007 11.377 1.00 94.81 114 GLN A CA 1
ATOM 902 C C . GLN A 1 114 ? -17.219 -3.368 11.203 1.00 94.81 114 GLN A C 1
ATOM 904 O O . GLN A 1 114 ? -16.007 -3.414 10.981 1.00 94.81 114 GLN A O 1
ATOM 909 N N . LEU A 1 115 ? -17.981 -4.464 11.246 1.00 94.88 115 LEU A N 1
ATOM 910 C CA . LEU A 1 115 ? -17.466 -5.813 10.995 1.00 94.88 115 LEU A CA 1
ATOM 911 C C . LEU A 1 115 ? -16.979 -5.976 9.545 1.00 94.88 115 LEU A C 1
ATOM 913 O O . LEU A 1 115 ? -15.894 -6.514 9.325 1.00 94.88 115 LEU A O 1
ATOM 917 N N . GLU A 1 116 ? -17.721 -5.463 8.557 1.00 94.06 116 GLU A N 1
ATOM 918 C CA . GLU A 1 116 ? -17.302 -5.437 7.143 1.00 94.06 116 GLU A CA 1
ATOM 919 C C . GLU A 1 116 ? -15.987 -4.667 6.943 1.00 94.06 116 GLU A C 1
ATOM 921 O O . GLU A 1 116 ? -15.149 -5.040 6.118 1.00 94.06 116 GLU A O 1
ATOM 926 N N . HIS A 1 117 ? -15.763 -3.639 7.761 1.00 93.38 117 HIS A N 1
ATOM 927 C CA . HIS A 1 117 ? -14.524 -2.870 7.809 1.00 93.38 117 HIS A CA 1
ATOM 928 C C . HIS A 1 117 ? -13.435 -3.493 8.700 1.00 93.38 117 HIS A C 1
ATOM 930 O O . HIS A 1 117 ? -12.425 -2.850 8.953 1.00 93.38 117 HIS A O 1
ATOM 936 N N . ASN A 1 118 ? -13.551 -4.767 9.089 1.00 96.00 118 ASN A N 1
ATOM 937 C CA . ASN A 1 118 ? -12.544 -5.518 9.858 1.00 96.00 118 ASN A CA 1
ATOM 938 C C . ASN A 1 118 ? -12.317 -4.997 11.286 1.00 96.00 118 ASN A C 1
ATOM 940 O O . ASN A 1 118 ? -11.235 -5.171 11.858 1.00 96.00 118 ASN A O 1
ATOM 944 N N . CYS A 1 119 ? -13.340 -4.386 11.877 1.00 97.12 119 CYS A N 1
ATOM 945 C CA . CYS A 1 119 ? -13.356 -4.087 13.297 1.00 97.12 119 CYS A CA 1
ATOM 946 C C . CYS A 1 119 ? -13.741 -5.334 14.106 1.00 97.12 119 CYS A C 1
ATOM 948 O O . CYS A 1 119 ? -14.732 -5.988 13.797 1.00 97.12 119 CYS A O 1
ATOM 950 N N . LEU A 1 120 ? -12.961 -5.669 15.133 1.00 95.06 120 LEU A N 1
ATOM 951 C CA . LEU A 1 120 ? -13.222 -6.784 16.050 1.00 95.06 120 LEU A CA 1
ATOM 952 C C . LEU A 1 120 ? -13.942 -6.328 17.321 1.00 95.06 120 LEU A C 1
ATOM 954 O O . LEU A 1 120 ? -14.856 -7.009 17.773 1.00 95.06 120 LEU A O 1
ATOM 958 N N . ASN A 1 121 ? -13.541 -5.178 17.871 1.00 93.00 121 ASN A N 1
ATOM 959 C CA . ASN A 1 121 ? -14.132 -4.601 19.078 1.00 93.00 121 ASN A CA 1
ATOM 960 C C . ASN A 1 121 ? -14.516 -3.152 18.804 1.00 93.00 121 ASN A C 1
ATOM 962 O O . ASN A 1 121 ? -13.738 -2.429 18.186 1.00 93.00 121 ASN A O 1
ATOM 966 N N . CYS A 1 122 ? -15.661 -2.709 19.312 1.00 94.31 122 CYS A N 1
ATOM 967 C CA . CYS A 1 122 ? -16.173 -1.361 19.099 1.00 94.31 122 CYS A CA 1
ATOM 968 C C . CYS A 1 122 ? -16.387 -0.650 20.433 1.00 94.31 122 CYS A C 1
ATOM 970 O O . CYS A 1 122 ? -16.750 -1.276 21.426 1.00 94.31 122 CYS A O 1
ATOM 972 N N . THR A 1 123 ? -16.190 0.668 20.457 1.00 91.31 123 THR A N 1
ATOM 973 C CA . THR A 1 123 ? -16.533 1.486 21.636 1.00 91.31 123 THR A CA 1
ATOM 974 C C . THR A 1 123 ? -17.951 2.047 21.542 1.00 91.31 123 THR A C 1
ATOM 976 O O . THR A 1 123 ? -18.605 2.268 22.562 1.00 91.31 123 THR A O 1
ATOM 979 N N . ASN A 1 124 ? -18.427 2.276 20.315 1.00 91.69 124 ASN A N 1
ATOM 980 C CA . ASN A 1 124 ? -19.775 2.723 19.975 1.00 91.69 124 ASN A CA 1
ATOM 981 C C . ASN A 1 124 ? -20.082 2.407 18.495 1.00 91.69 124 ASN A C 1
ATOM 983 O O . ASN A 1 124 ? -19.285 1.773 17.801 1.00 91.69 124 ASN A O 1
ATOM 987 N N . SER A 1 125 ? -21.215 2.903 17.990 1.00 91.81 125 SER A N 1
ATOM 988 C CA . SER A 1 125 ? -21.709 2.668 16.624 1.00 91.81 125 SER A CA 1
ATOM 989 C C . SER A 1 125 ? -20.842 3.234 15.491 1.00 91.81 125 SER A C 1
ATOM 991 O O . SER A 1 125 ? -21.172 3.036 14.325 1.00 91.81 125 SER A O 1
ATOM 993 N N . SER A 1 126 ? -19.792 3.995 15.799 1.00 92.50 126 SER A N 1
ATOM 994 C CA . SER A 1 126 ? -18.970 4.700 14.805 1.00 92.50 126 SER A CA 1
ATOM 995 C C . SER A 1 126 ? -17.469 4.610 15.065 1.00 92.50 126 SER A C 1
ATOM 997 O O . SER A 1 126 ? -16.690 5.060 14.234 1.00 92.50 126 SER A O 1
ATOM 999 N N . VAL A 1 127 ? -17.047 4.044 16.197 1.00 94.12 127 VAL A N 1
ATOM 1000 C CA . VAL A 1 127 ? -15.637 3.997 16.592 1.00 94.12 127 VAL A CA 1
ATOM 1001 C C . VAL A 1 127 ? -15.230 2.562 16.880 1.00 94.12 127 VAL A C 1
ATOM 1003 O O . VAL A 1 127 ? -15.772 1.906 17.776 1.00 94.12 127 VAL A O 1
ATOM 1006 N N . CYS A 1 128 ? -14.249 2.098 16.116 1.00 96.06 128 CYS A N 1
ATOM 1007 C CA . CYS A 1 128 ? -13.564 0.847 16.358 1.00 96.06 128 CYS A CA 1
ATOM 1008 C C . CYS A 1 128 ? -12.519 0.995 17.473 1.00 96.06 128 CYS A C 1
ATOM 1010 O O . CYS A 1 128 ? -11.816 1.998 17.548 1.00 96.06 128 CYS A O 1
ATOM 1012 N N . ASP A 1 129 ? -12.417 -0.014 18.328 1.00 94.19 129 ASP A N 1
ATOM 1013 C CA . ASP A 1 129 ? -11.401 -0.135 19.378 1.00 94.19 129 ASP A CA 1
ATOM 1014 C C . ASP A 1 129 ? -10.233 -1.022 18.926 1.00 94.19 129 ASP A C 1
ATOM 1016 O O . ASP A 1 129 ? -9.061 -0.720 19.153 1.00 94.19 129 ASP A O 1
ATOM 1020 N N . ARG A 1 130 ? -10.545 -2.121 18.229 1.00 95.12 130 ARG A N 1
ATOM 1021 C CA . ARG A 1 130 ? -9.548 -3.102 17.796 1.00 95.12 130 ARG A CA 1
ATOM 1022 C C . ARG A 1 130 ? -9.848 -3.627 16.406 1.00 95.12 130 ARG A C 1
ATOM 1024 O O . ARG A 1 130 ? -10.960 -4.063 16.134 1.00 95.12 130 ARG A O 1
ATOM 1031 N N . CYS A 1 131 ? -8.818 -3.681 15.571 1.00 97.56 131 CYS A N 1
ATOM 1032 C CA . CYS A 1 131 ? -8.892 -4.201 14.211 1.00 97.56 131 CYS A CA 1
ATOM 1033 C C . CYS A 1 131 ? -8.437 -5.658 14.107 1.00 97.56 131 CYS A C 1
ATOM 1035 O O . CYS A 1 131 ? -7.694 -6.154 14.959 1.00 97.56 131 CYS A O 1
ATOM 1037 N N . ALA A 1 132 ? -8.864 -6.325 13.036 1.00 96.69 132 ALA A N 1
ATOM 1038 C CA . ALA A 1 132 ? -8.366 -7.641 12.665 1.00 96.69 132 ALA A CA 1
ATOM 1039 C C . ALA A 1 132 ? -6.887 -7.603 12.245 1.00 96.69 132 ALA A C 1
ATOM 1041 O O . ALA A 1 132 ? -6.340 -6.559 11.882 1.00 96.69 132 ALA A O 1
ATOM 1042 N N . ASP A 1 133 ? -6.239 -8.767 12.256 1.00 95.88 133 ASP A N 1
ATOM 1043 C CA . ASP A 1 133 ? -4.850 -8.891 11.818 1.00 95.88 133 ASP A CA 1
ATOM 1044 C C . ASP A 1 133 ? -4.679 -8.422 10.365 1.00 95.88 133 ASP A C 1
ATOM 1046 O O . ASP A 1 133 ? -5.468 -8.749 9.479 1.00 95.88 133 ASP A O 1
ATOM 1050 N N . GLY A 1 134 ? -3.619 -7.651 10.115 1.00 95.31 134 GLY A N 1
ATOM 1051 C CA . GLY A 1 134 ? -3.386 -7.010 8.817 1.00 95.31 134 GLY A CA 1
ATOM 1052 C C . GLY A 1 134 ? -4.094 -5.662 8.643 1.00 95.31 134 GLY A C 1
ATOM 1053 O O . GLY A 1 134 ? -3.916 -5.027 7.606 1.00 95.31 134 GLY A O 1
ATOM 1054 N N . TYR A 1 135 ? -4.824 -5.192 9.656 1.00 97.31 135 TYR A N 1
ATOM 1055 C CA . TYR A 1 135 ? -5.434 -3.867 9.708 1.00 97.31 135 TYR A CA 1
ATOM 1056 C C . TYR A 1 135 ? -4.882 -3.072 10.896 1.00 97.31 135 TYR A C 1
ATOM 1058 O O . TYR A 1 135 ? -4.461 -3.635 11.907 1.00 97.31 135 TYR A O 1
ATOM 1066 N N . LYS A 1 136 ? -4.861 -1.747 10.769 1.00 95.62 136 LYS A N 1
ATOM 1067 C CA . LYS A 1 136 ? -4.490 -0.807 11.832 1.00 95.62 136 LYS A CA 1
ATOM 1068 C C . LYS A 1 136 ? -5.675 0.099 12.138 1.00 95.62 136 LYS A C 1
ATOM 1070 O O . LYS A 1 136 ? -6.439 0.429 11.238 1.00 95.62 136 LYS A O 1
ATOM 1075 N N . LEU A 1 137 ? -5.790 0.524 13.390 1.00 95.94 137 LEU A N 1
ATOM 1076 C CA . LEU A 1 137 ? -6.773 1.526 13.776 1.00 95.94 137 LEU A CA 1
ATOM 1077 C C . LEU A 1 137 ? -6.282 2.915 13.346 1.00 95.94 137 LEU A C 1
ATOM 1079 O O . LEU A 1 137 ? -5.191 3.336 13.741 1.00 95.94 137 LEU A O 1
ATOM 1083 N N . THR A 1 138 ? -7.090 3.616 12.559 1.00 93.00 138 THR A N 1
ATOM 1084 C CA . THR A 1 138 ? -6.850 4.986 12.109 1.00 93.00 138 THR A CA 1
ATOM 1085 C C . THR A 1 138 ? -8.009 5.859 12.586 1.00 93.00 138 THR A C 1
ATOM 1087 O O . THR A 1 138 ? -9.084 5.847 11.996 1.00 93.00 138 THR A O 1
ATOM 1090 N N . GLU A 1 139 ? -7.782 6.590 13.684 1.00 90.50 139 GLU A N 1
ATOM 1091 C CA . GLU A 1 139 ? -8.760 7.413 14.425 1.00 90.50 139 GLU A CA 1
ATOM 1092 C C . GLU A 1 139 ? -9.998 6.647 14.918 1.00 90.50 139 GLU A C 1
ATOM 1094 O O . GLU A 1 139 ? -10.141 6.432 16.120 1.00 90.50 139 GLU A O 1
ATOM 1099 N N . THR A 1 140 ? -10.877 6.232 14.011 1.00 93.69 140 THR A N 1
ATOM 1100 C CA . THR A 1 140 ? -12.151 5.564 14.309 1.00 93.69 140 THR A CA 1
ATOM 1101 C C . THR A 1 140 ? -12.378 4.289 13.502 1.00 93.69 140 THR A C 1
ATOM 1103 O O . THR A 1 140 ? -13.282 3.523 13.832 1.00 93.69 140 THR A O 1
ATOM 1106 N N . GLU A 1 141 ? -11.582 4.038 12.463 1.00 94.06 141 GLU A N 1
ATOM 1107 C CA . GLU A 1 141 ? -11.807 2.956 11.502 1.00 94.06 141 GLU A CA 1
ATOM 1108 C C . GLU A 1 141 ? -10.572 2.075 11.328 1.00 94.06 141 GLU A C 1
ATOM 1110 O O . GLU A 1 141 ? -9.444 2.466 11.626 1.00 94.06 141 GLU A O 1
ATOM 1115 N N . CYS A 1 142 ? -10.789 0.861 10.831 1.00 96.00 142 CYS A N 1
ATOM 1116 C CA . CYS A 1 142 ? -9.716 -0.071 10.534 1.00 96.00 142 CYS A CA 1
ATOM 1117 C C . CYS A 1 142 ? -9.277 0.062 9.080 1.00 96.00 142 CYS A C 1
ATOM 1119 O O . CYS A 1 142 ? -10.020 -0.243 8.150 1.00 96.00 142 CYS A O 1
ATOM 1121 N N . GLU A 1 143 ? -8.029 0.467 8.882 1.00 94.88 143 GLU A N 1
ATOM 1122 C CA . GLU A 1 143 ? -7.417 0.561 7.565 1.00 94.88 143 GLU A CA 1
ATOM 1123 C C . GLU A 1 143 ? -6.488 -0.619 7.310 1.00 94.88 143 GLU A C 1
ATOM 1125 O O . GLU A 1 143 ? -5.721 -1.036 8.181 1.00 94.88 143 GLU A O 1
ATOM 1130 N N . PHE A 1 144 ? -6.506 -1.139 6.084 1.00 96.56 144 PHE A N 1
ATOM 1131 C CA . PHE A 1 144 ? -5.612 -2.221 5.693 1.00 96.56 144 PHE A CA 1
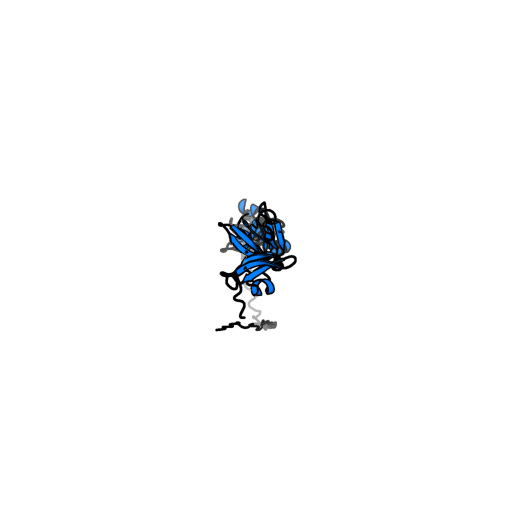ATOM 1132 C C . PHE A 1 144 ? -4.148 -1.758 5.723 1.00 96.56 144 PHE A C 1
ATOM 1134 O O . PHE A 1 144 ? -3.778 -0.722 5.159 1.00 96.56 144 PHE A O 1
ATOM 1141 N N . ILE A 1 145 ? -3.284 -2.552 6.353 1.00 96.12 145 ILE A N 1
ATOM 1142 C CA . ILE A 1 145 ? -1.846 -2.296 6.399 1.00 96.12 145 ILE A CA 1
ATOM 1143 C C . ILE A 1 145 ? -1.236 -2.746 5.073 1.00 96.12 145 ILE A C 1
ATOM 1145 O O . ILE A 1 145 ? -1.242 -3.928 4.732 1.00 96.12 145 ILE A O 1
ATOM 1149 N N . CYS A 1 146 ? -0.659 -1.801 4.333 1.00 96.06 146 CYS A N 1
ATOM 1150 C CA . CYS A 1 146 ? 0.031 -2.100 3.086 1.00 96.06 146 CYS A CA 1
ATOM 1151 C C . CYS A 1 146 ? 1.091 -3.198 3.250 1.00 96.06 146 CYS A C 1
ATOM 1153 O O . CYS A 1 146 ? 1.927 -3.163 4.155 1.00 96.06 146 CYS A O 1
ATOM 1155 N N . THR A 1 147 ? 1.099 -4.152 2.319 1.00 95.62 147 THR A N 1
ATOM 1156 C CA . THR A 1 147 ? 2.111 -5.214 2.287 1.00 95.62 147 THR A CA 1
ATOM 1157 C C . THR A 1 147 ? 3.503 -4.645 1.978 1.00 95.62 147 THR A C 1
ATOM 1159 O O . THR A 1 147 ? 3.609 -3.612 1.307 1.00 95.62 147 THR A O 1
ATOM 1162 N N . PRO A 1 148 ? 4.600 -5.341 2.347 1.00 93.69 148 PRO A N 1
ATOM 1163 C CA . PRO A 1 148 ? 5.958 -4.892 2.022 1.00 93.69 148 PRO A CA 1
ATOM 1164 C C . PRO A 1 148 ? 6.176 -4.627 0.527 1.00 93.69 148 PRO A C 1
ATOM 1166 O O . PRO A 1 148 ? 6.888 -3.698 0.155 1.00 93.69 148 PRO A O 1
ATOM 1169 N N . LYS A 1 149 ? 5.518 -5.405 -0.344 1.00 89.81 149 LYS A N 1
ATOM 1170 C CA . LYS A 1 149 ? 5.557 -5.201 -1.796 1.00 89.81 149 LYS A CA 1
ATOM 1171 C C . LYS A 1 149 ? 4.882 -3.888 -2.207 1.00 89.81 149 LYS A C 1
ATOM 1173 O O . LYS A 1 149 ? 5.424 -3.172 -3.038 1.00 89.81 149 LYS A O 1
ATOM 1178 N N . GLN A 1 150 ? 3.720 -3.561 -1.645 1.00 92.94 150 GLN A N 1
ATOM 1179 C CA . GLN A 1 150 ? 3.025 -2.303 -1.949 1.00 92.94 150 GLN A CA 1
ATOM 1180 C C . GLN A 1 150 ? 3.833 -1.096 -1.465 1.00 92.94 150 GLN A C 1
ATOM 1182 O O . GLN A 1 150 ? 3.997 -0.133 -2.212 1.00 92.94 150 GLN A O 1
ATOM 1187 N N . VAL A 1 151 ? 4.403 -1.180 -0.260 1.00 93.06 151 VAL A N 1
ATOM 1188 C CA . VAL A 1 151 ? 5.282 -0.134 0.284 1.00 93.06 151 VAL A CA 1
ATOM 1189 C C . VAL A 1 151 ? 6.528 0.047 -0.586 1.00 93.06 151 VAL A C 1
ATOM 1191 O O . VAL A 1 151 ? 6.913 1.178 -0.859 1.00 93.06 151 VAL A O 1
ATOM 1194 N N . HIS A 1 152 ? 7.118 -1.042 -1.089 1.00 86.38 152 HIS A N 1
ATOM 1195 C CA . HIS A 1 152 ? 8.250 -0.983 -2.020 1.00 86.38 152 HIS A CA 1
ATOM 1196 C C . HIS A 1 152 ? 7.929 -0.198 -3.303 1.00 86.38 152 HIS A C 1
ATOM 1198 O O . HIS A 1 152 ? 8.775 0.538 -3.800 1.00 86.38 152 HIS A O 1
ATOM 1204 N N . PHE A 1 153 ? 6.694 -0.293 -3.801 1.00 87.56 153 PHE A N 1
ATOM 1205 C CA . PHE A 1 153 ? 6.210 0.513 -4.926 1.00 87.56 153 PHE A CA 1
ATOM 1206 C C . PHE A 1 153 ? 5.706 1.904 -4.513 1.00 87.56 153 PHE A C 1
ATOM 1208 O O . PHE A 1 153 ? 5.057 2.577 -5.302 1.00 87.56 153 PHE A O 1
ATOM 1215 N N . GLN A 1 154 ? 6.025 2.371 -3.304 1.00 92.44 154 GLN A N 1
ATOM 1216 C CA . GLN A 1 154 ? 5.657 3.692 -2.785 1.00 92.44 154 GLN A CA 1
ATOM 1217 C C . GLN A 1 154 ? 4.148 3.915 -2.613 1.00 92.44 154 GLN A C 1
ATOM 1219 O O . GLN A 1 154 ? 3.656 5.042 -2.720 1.00 92.44 154 GLN A O 1
ATOM 1224 N N . CYS A 1 155 ? 3.416 2.846 -2.308 1.00 95.25 155 CYS A N 1
ATOM 1225 C CA . CYS A 1 155 ? 2.033 2.935 -1.865 1.00 95.25 155 CYS A CA 1
ATOM 1226 C C . CYS A 1 155 ? 1.950 3.434 -0.414 1.00 95.25 155 CYS A C 1
ATOM 1228 O O . CYS A 1 155 ? 2.613 2.882 0.467 1.00 95.25 155 CYS A O 1
ATOM 1230 N N . THR A 1 156 ? 1.135 4.460 -0.163 1.00 95.88 156 THR A N 1
ATOM 1231 C CA . THR A 1 156 ? 0.957 5.080 1.164 1.00 95.88 156 THR A CA 1
ATOM 1232 C C . THR A 1 156 ? -0.321 4.638 1.875 1.00 95.88 156 THR A C 1
ATOM 1234 O O . THR A 1 156 ? -0.354 4.624 3.104 1.00 95.88 156 THR A O 1
ATOM 1237 N N . SER A 1 157 ? -1.341 4.222 1.123 1.00 94.75 157 SER A N 1
ATOM 1238 C CA . SER A 1 157 ? -2.593 3.664 1.649 1.00 94.75 157 SER A CA 1
ATOM 1239 C C . SER A 1 157 ? -3.066 2.521 0.757 1.00 94.75 157 SER A C 1
ATOM 1241 O O . SER A 1 157 ? -2.937 2.590 -0.465 1.00 94.75 157 SER A O 1
ATOM 1243 N N . CYS A 1 158 ? -3.636 1.480 1.358 1.00 95.81 158 CYS A N 1
ATOM 1244 C CA . CYS A 1 158 ? -4.067 0.268 0.668 1.00 95.81 158 CYS A CA 1
ATOM 1245 C C . CYS A 1 158 ? -5.493 -0.091 1.078 1.00 95.81 158 CYS A C 1
ATOM 1247 O O . CYS A 1 158 ? -5.869 0.119 2.225 1.00 95.81 158 CYS A O 1
ATOM 1249 N N . SER A 1 159 ? -6.272 -0.668 0.162 1.00 93.75 159 SER A N 1
ATOM 1250 C CA . SER A 1 159 ? -7.593 -1.228 0.492 1.00 93.75 159 SER A CA 1
ATOM 1251 C C . SER A 1 159 ? -7.556 -2.740 0.704 1.00 93.75 159 SER A C 1
ATOM 1253 O O . SER A 1 159 ? -8.418 -3.295 1.376 1.00 93.75 159 SER A O 1
ATOM 1255 N N . ASN A 1 160 ? -6.566 -3.420 0.123 1.00 94.25 160 ASN A N 1
ATOM 1256 C CA . ASN A 1 160 ? -6.312 -4.848 0.296 1.00 94.25 160 ASN A CA 1
ATOM 1257 C C . ASN A 1 160 ? -4.873 -5.184 -0.133 1.00 94.25 160 ASN A C 1
ATOM 1259 O O . ASN A 1 160 ? -4.095 -4.304 -0.511 1.00 94.25 160 ASN A O 1
ATOM 1263 N N . SER A 1 161 ? -4.529 -6.473 -0.138 1.00 93.50 161 SER A N 1
ATOM 1264 C CA . SER A 1 161 ? -3.192 -6.984 -0.470 1.00 93.50 161 SER A CA 1
ATOM 1265 C C . SER A 1 161 ? -2.726 -6.733 -1.912 1.00 93.50 161 SER A C 1
ATOM 1267 O O . SER A 1 161 ? -1.547 -6.934 -2.208 1.00 93.50 161 SER A O 1
ATOM 1269 N N . MET A 1 162 ? -3.617 -6.299 -2.811 1.00 92.81 162 MET A N 1
ATOM 1270 C CA . MET A 1 162 ? -3.325 -6.065 -4.233 1.00 92.81 162 MET A CA 1
ATOM 1271 C C . MET A 1 162 ? -3.620 -4.634 -4.695 1.00 92.81 162 MET A C 1
ATOM 1273 O O . MET A 1 162 ? -3.204 -4.247 -5.784 1.00 92.81 162 MET A O 1
ATOM 1277 N N . THR A 1 163 ? -4.333 -3.841 -3.895 1.00 94.81 163 THR A N 1
ATOM 1278 C CA . THR A 1 163 ? -4.897 -2.561 -4.334 1.00 94.81 163 THR A CA 1
ATOM 1279 C C . THR A 1 163 ? -4.390 -1.424 -3.467 1.00 94.81 163 THR A C 1
ATOM 1281 O O . THR A 1 163 ? -4.677 -1.346 -2.271 1.00 94.81 163 THR A O 1
ATOM 1284 N N . CYS A 1 164 ? -3.633 -0.538 -4.100 1.00 96.12 164 CYS A N 1
ATOM 1285 C CA . CYS A 1 164 ? -3.221 0.733 -3.547 1.00 96.12 164 CYS A CA 1
ATOM 1286 C C . CYS A 1 164 ? -4.300 1.801 -3.778 1.00 96.12 164 CYS A C 1
ATOM 1288 O O . CYS A 1 164 ? -4.895 1.854 -4.854 1.00 96.12 164 CYS A O 1
ATOM 1290 N N . THR A 1 165 ? -4.539 2.657 -2.786 1.00 95.75 165 THR A N 1
ATOM 1291 C CA . THR A 1 165 ? -5.498 3.772 -2.859 1.00 95.75 165 THR A CA 1
ATOM 1292 C C . THR A 1 165 ? -4.820 5.138 -2.888 1.00 95.75 165 THR A C 1
ATOM 1294 O O . THR A 1 165 ? -5.424 6.100 -3.354 1.00 95.75 165 THR A O 1
ATOM 1297 N N . SER A 1 166 ? -3.566 5.243 -2.442 1.00 95.12 166 SER A N 1
ATOM 1298 C CA . SER A 1 166 ? -2.793 6.485 -2.506 1.00 95.12 166 SER A CA 1
ATOM 1299 C C . SER A 1 166 ? -1.300 6.211 -2.687 1.00 95.12 166 SER A C 1
ATOM 1301 O O . SER A 1 166 ? -0.770 5.222 -2.177 1.00 95.12 166 SER A O 1
ATOM 1303 N N . CYS A 1 167 ? -0.617 7.097 -3.410 1.00 95.38 167 CYS A N 1
ATOM 1304 C CA . CYS A 1 167 ? 0.812 6.993 -3.691 1.00 95.38 167 CYS A CA 1
ATOM 1305 C C . CYS A 1 167 ? 1.600 8.127 -3.046 1.00 95.38 167 CYS A C 1
ATOM 1307 O O . CYS A 1 167 ? 1.097 9.242 -2.899 1.00 95.38 167 CYS A O 1
ATOM 1309 N N . ALA A 1 168 ? 2.876 7.868 -2.755 1.00 93.94 168 ALA A N 1
ATOM 1310 C CA . ALA A 1 168 ? 3.810 8.922 -2.388 1.00 93.94 168 ALA A CA 1
ATOM 1311 C C . ALA A 1 168 ? 3.965 9.955 -3.519 1.00 93.94 168 ALA A C 1
ATOM 1313 O O . ALA A 1 168 ? 3.792 9.653 -4.703 1.00 93.94 168 ALA A O 1
ATOM 1314 N N . THR A 1 169 ? 4.361 11.175 -3.162 1.00 90.00 169 THR A N 1
ATOM 1315 C CA . THR A 1 169 ? 4.615 12.258 -4.118 1.00 90.00 169 THR A CA 1
ATOM 1316 C C . THR A 1 169 ? 5.557 11.816 -5.246 1.00 90.00 169 THR A C 1
ATOM 1318 O O . THR A 1 169 ? 6.613 11.236 -4.995 1.00 90.00 169 THR A O 1
ATOM 1321 N N . GLY A 1 170 ? 5.179 12.109 -6.495 1.00 86.12 170 GLY A N 1
ATOM 1322 C CA . GLY A 1 170 ? 5.923 11.706 -7.697 1.00 86.12 170 GLY A CA 1
ATOM 1323 C C . GLY A 1 170 ? 5.547 10.327 -8.256 1.00 86.12 170 GLY A C 1
ATOM 1324 O O . GLY A 1 170 ? 6.112 9.909 -9.264 1.00 86.12 170 GLY A O 1
ATOM 1325 N N . TYR A 1 171 ? 4.589 9.635 -7.635 1.00 90.31 171 TYR A N 1
ATOM 1326 C CA . TYR A 1 171 ? 4.024 8.374 -8.109 1.00 90.31 171 TYR A CA 1
ATOM 1327 C C . TYR A 1 171 ? 2.534 8.548 -8.409 1.00 90.31 171 TYR A C 1
ATOM 1329 O O . TYR A 1 171 ? 1.849 9.362 -7.793 1.00 90.31 171 TYR A O 1
ATOM 1337 N N . SER A 1 172 ? 2.034 7.783 -9.372 1.00 90.69 172 SER A N 1
ATOM 1338 C CA . SER A 1 172 ? 0.636 7.765 -9.801 1.00 90.69 172 SER A CA 1
ATOM 1339 C C . SER A 1 172 ? 0.065 6.355 -9.692 1.00 90.69 172 SER A C 1
ATOM 1341 O O . SER A 1 172 ? 0.795 5.372 -9.831 1.00 90.69 172 SER A O 1
ATOM 1343 N N . LEU A 1 173 ? -1.241 6.258 -9.441 1.00 92.50 173 LEU A N 1
ATOM 1344 C CA . LEU A 1 173 ? -1.950 4.981 -9.422 1.00 92.50 173 LEU A CA 1
ATOM 1345 C C . LEU A 1 173 ? -2.045 4.427 -10.848 1.00 92.50 173 LEU A C 1
ATOM 1347 O O . LEU A 1 173 ? -2.543 5.100 -11.749 1.00 92.50 173 LEU A O 1
ATOM 1351 N N . VAL A 1 174 ? -1.589 3.193 -11.041 1.00 89.50 174 VAL A N 1
ATOM 1352 C CA . VAL A 1 174 ? -1.615 2.481 -12.321 1.00 89.50 174 VAL A CA 1
ATOM 1353 C C . VAL A 1 174 ? -2.252 1.112 -12.129 1.00 89.50 174 VAL A C 1
ATOM 1355 O O . VAL A 1 174 ? -1.939 0.383 -11.186 1.00 89.50 174 VAL A O 1
ATOM 1358 N N . HIS A 1 175 ? -3.147 0.760 -13.048 1.00 88.75 175 HIS A N 1
ATOM 1359 C CA . HIS A 1 175 ? -3.789 -0.546 -13.089 1.00 88.75 175 HIS A CA 1
ATOM 1360 C C . HIS A 1 175 ? -2.961 -1.508 -13.949 1.00 88.75 175 HIS A C 1
ATOM 1362 O O . HIS A 1 175 ? -2.802 -1.285 -15.148 1.00 88.75 175 HIS A O 1
ATOM 1368 N N . ASP A 1 176 ? -2.453 -2.591 -13.360 1.00 77.94 176 ASP A N 1
ATOM 1369 C CA . ASP A 1 176 ? -1.547 -3.538 -14.034 1.00 77.94 176 ASP A CA 1
ATOM 1370 C C . ASP A 1 176 ? -2.209 -4.885 -14.389 1.00 77.94 176 ASP A C 1
ATOM 1372 O O . ASP A 1 176 ? -1.543 -5.827 -14.820 1.00 77.94 176 ASP A O 1
ATOM 1376 N N . GLY A 1 177 ? -3.530 -4.985 -14.208 1.00 79.75 177 GLY A N 1
ATOM 1377 C CA . GLY A 1 177 ? -4.315 -6.198 -14.455 1.00 79.75 177 GLY A CA 1
ATOM 1378 C C . GLY A 1 177 ? -4.355 -7.171 -13.274 1.00 79.75 177 GLY A C 1
ATOM 1379 O O . GLY A 1 177 ? -5.278 -7.977 -13.206 1.00 79.75 177 GLY A O 1
ATOM 1380 N N . ASN A 1 178 ? -3.421 -7.062 -12.324 1.00 80.12 178 ASN A N 1
ATOM 1381 C CA . ASN A 1 178 ? -3.420 -7.823 -11.070 1.00 80.12 178 ASN A CA 1
ATOM 1382 C C . ASN A 1 178 ? -3.822 -6.964 -9.861 1.00 80.12 178 ASN A C 1
ATOM 1384 O O . ASN A 1 178 ? -4.036 -7.498 -8.775 1.00 80.12 178 ASN A O 1
ATOM 1388 N N . GLY A 1 179 ? -3.925 -5.649 -10.042 1.00 88.50 179 GLY A N 1
ATOM 1389 C CA . GLY A 1 179 ? -4.415 -4.712 -9.047 1.00 88.50 179 GLY A CA 1
ATOM 1390 C C . GLY A 1 179 ? -4.125 -3.267 -9.437 1.00 88.50 179 GLY A C 1
ATOM 1391 O O . GLY A 1 179 ? -3.865 -2.947 -10.601 1.00 88.50 179 GLY A O 1
ATOM 1392 N N . ILE A 1 180 ? -4.173 -2.393 -8.434 1.00 90.75 180 ILE A N 1
ATOM 1393 C CA . ILE A 1 180 ? -3.767 -0.992 -8.554 1.00 90.75 180 ILE A CA 1
ATOM 1394 C C . ILE A 1 180 ? -2.475 -0.828 -7.765 1.00 90.75 180 ILE A C 1
ATOM 1396 O O . ILE A 1 180 ? -2.424 -1.129 -6.572 1.00 90.75 180 ILE A O 1
ATOM 1400 N N . SER A 1 181 ? -1.432 -0.351 -8.430 1.00 91.06 181 SER A N 1
ATOM 1401 C CA . SER A 1 181 ? -0.110 -0.138 -7.848 1.00 91.06 181 SER A CA 1
ATOM 1402 C C . SER A 1 181 ? 0.340 1.301 -8.060 1.00 91.06 181 SER A C 1
ATOM 1404 O O . SER A 1 181 ? -0.231 2.029 -8.869 1.00 91.06 181 SER A O 1
ATOM 1406 N N . CYS A 1 182 ? 1.345 1.727 -7.306 1.00 91.50 182 CYS A N 1
ATOM 1407 C CA . CYS A 1 182 ? 1.949 3.035 -7.482 1.00 91.50 182 CYS A CA 1
ATOM 1408 C C . CYS A 1 182 ? 3.141 2.932 -8.416 1.00 91.50 182 CYS A C 1
ATOM 1410 O O . CYS A 1 182 ? 4.002 2.067 -8.269 1.00 91.50 182 CYS A O 1
ATOM 1412 N N . GLN A 1 183 ? 3.189 3.838 -9.380 1.00 88.19 183 GLN A N 1
ATOM 1413 C CA . GLN A 1 183 ? 4.233 3.859 -10.377 1.00 88.19 183 GLN A CA 1
ATOM 1414 C C . GLN A 1 183 ? 4.696 5.290 -10.635 1.00 88.19 183 GLN A C 1
ATOM 1416 O O . GLN A 1 183 ? 3.891 6.211 -10.759 1.00 88.19 183 GLN A O 1
ATOM 1421 N N . ARG A 1 184 ? 6.012 5.476 -10.724 1.00 86.81 184 ARG A N 1
ATOM 1422 C CA . ARG A 1 184 ? 6.612 6.751 -11.111 1.00 86.81 184 ARG A CA 1
ATOM 1423 C C . ARG A 1 184 ? 6.487 6.960 -12.620 1.00 86.81 184 ARG A C 1
ATOM 1425 O O . ARG A 1 184 ? 6.716 6.029 -13.394 1.00 86.81 184 ARG A O 1
ATOM 1432 N N . ASP A 1 185 ? 6.194 8.190 -13.030 1.00 80.56 185 ASP A N 1
ATOM 1433 C CA . ASP A 1 185 ? 6.378 8.603 -14.420 1.00 80.56 185 ASP A CA 1
ATOM 1434 C C . ASP A 1 185 ? 7.853 8.961 -14.653 1.00 80.56 185 ASP A C 1
ATOM 1436 O O . ASP A 1 185 ? 8.372 9.920 -14.081 1.00 80.56 185 ASP A O 1
ATOM 1440 N N . CYS A 1 186 ? 8.535 8.163 -15.473 1.00 83.31 186 CYS A N 1
ATOM 1441 C CA . CYS A 1 186 ? 9.909 8.424 -15.909 1.00 83.31 186 CYS A CA 1
ATOM 1442 C C . CYS A 1 186 ? 10.007 8.667 -17.409 1.00 83.31 186 CYS A C 1
ATOM 1444 O O . CYS A 1 186 ? 11.108 8.649 -17.950 1.00 83.31 186 CYS A O 1
ATOM 1446 N N . SER A 1 187 ? 8.888 8.884 -18.097 1.00 77.12 187 SER A N 1
ATOM 1447 C CA . SER A 1 187 ? 8.880 9.048 -19.552 1.00 77.12 187 SER A CA 1
ATOM 1448 C C . SER A 1 187 ? 9.740 10.233 -20.019 1.00 77.12 187 SER A C 1
ATOM 1450 O O . SER A 1 187 ? 10.308 10.191 -21.109 1.00 77.12 187 SER A O 1
ATOM 1452 N N . SER A 1 188 ? 9.905 11.250 -19.164 1.00 80.94 188 SER A N 1
ATOM 1453 C CA . SER A 1 188 ? 10.753 12.424 -19.396 1.00 80.94 188 SER A CA 1
ATOM 1454 C C . SER A 1 188 ? 12.259 12.170 -19.238 1.00 80.94 188 SER A C 1
ATOM 1456 O O . SER A 1 188 ? 13.045 12.761 -19.976 1.00 80.94 188 SER A O 1
ATOM 1458 N N . SER A 1 189 ? 12.684 11.314 -18.301 1.00 84.56 189 SER A N 1
ATOM 1459 C CA . SER A 1 189 ? 14.108 11.043 -18.026 1.00 84.56 189 SER A CA 1
ATOM 1460 C C . SER A 1 189 ? 14.622 9.759 -18.683 1.00 84.56 189 SER A C 1
ATOM 1462 O O . SER A 1 189 ? 15.807 9.656 -19.005 1.00 84.56 189 SER A O 1
ATOM 1464 N N . LEU A 1 190 ? 13.732 8.788 -18.892 1.00 86.81 190 LEU A N 1
ATOM 1465 C CA . LEU A 1 190 ? 13.991 7.474 -19.467 1.00 86.81 190 LEU A CA 1
ATOM 1466 C C . LEU A 1 190 ? 12.981 7.221 -20.597 1.00 86.81 190 LEU A C 1
ATOM 1468 O O . LEU A 1 190 ? 11.924 6.620 -20.368 1.00 86.81 190 LEU A O 1
ATOM 1472 N N . PRO A 1 191 ? 13.284 7.665 -21.829 1.00 85.25 191 PRO A N 1
ATOM 1473 C CA . PRO A 1 191 ? 12.395 7.442 -22.959 1.00 85.25 191 PRO A CA 1
ATOM 1474 C C . PRO A 1 191 ? 12.145 5.942 -23.159 1.00 85.25 191 PRO A C 1
ATOM 1476 O O . PRO A 1 191 ? 13.042 5.113 -22.997 1.00 85.25 191 PRO A O 1
ATOM 1479 N N . HIS A 1 192 ? 10.900 5.600 -23.494 1.00 87.69 192 HIS A N 1
ATOM 1480 C CA . HIS A 1 192 ? 10.426 4.221 -23.691 1.00 87.69 192 HIS A CA 1
ATOM 1481 C C . HIS A 1 192 ? 10.480 3.324 -22.444 1.00 87.69 192 HIS A C 1
ATOM 1483 O O . HIS A 1 192 ? 10.254 2.115 -22.541 1.00 87.69 192 HIS A O 1
ATOM 1489 N N . CYS A 1 193 ? 10.725 3.897 -21.264 1.00 89.00 193 CYS A N 1
ATOM 1490 C CA . CYS A 1 193 ? 10.589 3.193 -20.003 1.00 89.00 193 CYS A CA 1
ATOM 1491 C C . CYS A 1 193 ? 9.127 3.183 -19.544 1.00 89.00 193 CYS A C 1
ATOM 1493 O O . CYS A 1 193 ? 8.525 4.223 -19.296 1.00 89.00 193 CYS A O 1
ATOM 1495 N N . THR A 1 194 ? 8.565 1.984 -19.414 1.00 85.62 194 THR A N 1
ATOM 1496 C CA . TH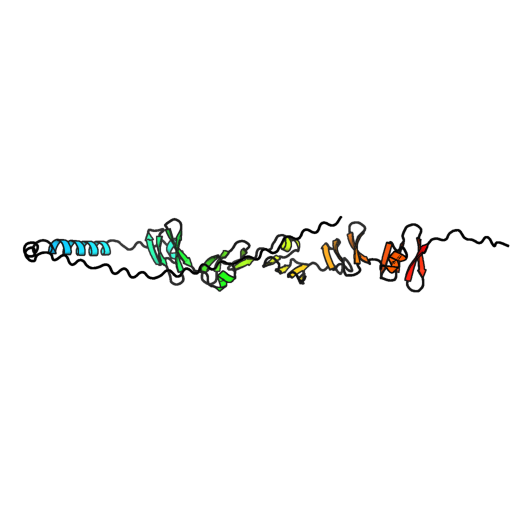R A 1 194 ? 7.194 1.755 -18.931 1.00 85.62 194 THR A CA 1
ATOM 1497 C C . THR A 1 194 ? 7.116 1.455 -17.445 1.00 85.62 194 THR A C 1
ATOM 1499 O O . THR A 1 194 ? 6.007 1.345 -16.952 1.00 85.62 194 THR A O 1
ATOM 1502 N N . LEU A 1 195 ? 8.239 1.266 -16.746 1.00 83.94 195 LEU A N 1
ATOM 1503 C CA . LEU A 1 195 ? 8.318 1.123 -15.289 1.00 83.94 195 LEU A CA 1
ATOM 1504 C C . LEU A 1 195 ? 9.743 1.433 -14.840 1.00 83.94 195 LEU A C 1
ATOM 1506 O O . LEU A 1 195 ? 10.683 0.841 -15.366 1.00 83.94 195 LEU A O 1
ATOM 1510 N N . CYS A 1 196 ? 9.900 2.304 -13.853 1.00 86.38 196 CYS A N 1
ATOM 1511 C CA . CYS A 1 196 ? 11.192 2.747 -13.337 1.00 86.38 196 CYS A CA 1
ATOM 1512 C C . CYS A 1 196 ? 11.201 2.770 -11.805 1.00 86.38 196 CYS A C 1
ATOM 1514 O O . CYS A 1 196 ? 10.173 3.015 -11.172 1.00 86.38 196 CYS A O 1
ATOM 1516 N N . THR A 1 197 ? 12.379 2.565 -11.218 1.00 81.25 197 THR A N 1
ATOM 1517 C CA . THR A 1 197 ? 12.614 2.711 -9.769 1.00 81.25 197 THR A CA 1
ATOM 1518 C C . THR A 1 197 ? 13.231 4.058 -9.425 1.00 81.25 197 THR A C 1
ATOM 1520 O O . THR A 1 197 ? 12.919 4.651 -8.392 1.00 81.25 197 THR A O 1
ATOM 1523 N N . THR A 1 198 ? 14.078 4.578 -10.310 1.00 83.12 198 THR A N 1
ATOM 1524 C CA . THR A 1 198 ? 14.673 5.912 -10.206 1.00 83.12 198 THR A CA 1
ATOM 1525 C C . THR A 1 198 ? 14.551 6.646 -11.539 1.00 83.12 198 THR A C 1
ATOM 1527 O O . THR A 1 198 ? 14.124 6.089 -12.546 1.00 83.12 198 THR A O 1
ATOM 1530 N N . ASP A 1 199 ? 14.963 7.908 -11.558 1.00 83.38 199 ASP A N 1
ATOM 1531 C CA . ASP A 1 199 ? 15.120 8.714 -12.774 1.00 83.38 199 ASP A CA 1
ATOM 1532 C C . ASP A 1 199 ? 16.153 8.151 -13.774 1.00 83.38 199 ASP A C 1
ATOM 1534 O O . ASP A 1 199 ? 16.216 8.601 -14.917 1.00 83.38 199 ASP A O 1
ATOM 1538 N N . THR A 1 200 ? 16.952 7.170 -13.350 1.00 86.25 200 THR A N 1
ATOM 1539 C CA . THR A 1 200 ? 18.103 6.602 -14.067 1.00 86.25 200 THR A CA 1
ATOM 1540 C C . THR A 1 200 ? 18.028 5.083 -14.249 1.00 86.25 200 THR A C 1
ATOM 1542 O O . THR A 1 200 ? 18.840 4.514 -14.986 1.00 86.25 200 THR A O 1
ATOM 1545 N N . VAL A 1 201 ? 17.064 4.419 -13.603 1.00 88.31 201 VAL A N 1
ATOM 1546 C CA . VAL A 1 201 ? 16.909 2.962 -13.603 1.00 88.31 201 VAL A CA 1
ATOM 1547 C C . VAL A 1 201 ? 15.500 2.577 -14.043 1.00 88.31 201 VAL A C 1
ATOM 1549 O O . VAL A 1 201 ? 14.521 2.717 -13.308 1.00 88.31 201 VAL A O 1
ATOM 1552 N N . CYS A 1 202 ? 15.427 2.032 -15.251 1.00 89.44 202 CYS A N 1
ATOM 1553 C CA . CYS A 1 202 ? 14.259 1.388 -15.814 1.00 89.44 202 CYS A CA 1
ATOM 1554 C C . CYS A 1 202 ? 14.217 -0.100 -15.441 1.00 89.44 202 CYS A C 1
ATOM 1556 O O . CYS A 1 202 ? 15.227 -0.804 -15.505 1.00 89.44 202 CYS A O 1
ATOM 1558 N N . GLU A 1 203 ? 13.029 -0.592 -15.105 1.00 87.44 203 GLU A N 1
ATOM 1559 C CA . GLU A 1 203 ? 12.738 -2.005 -14.847 1.00 87.44 203 GLU A CA 1
ATOM 1560 C C . GLU A 1 203 ? 11.959 -2.674 -15.974 1.00 87.44 203 GLU A C 1
ATOM 1562 O O . GLU A 1 203 ? 12.038 -3.892 -16.138 1.00 87.44 203 GLU A O 1
ATOM 1567 N N . ARG A 1 204 ? 11.188 -1.909 -16.751 1.00 87.31 204 ARG A N 1
ATOM 1568 C CA . ARG A 1 204 ? 10.423 -2.452 -17.874 1.00 87.31 204 ARG A CA 1
ATOM 1569 C C . ARG A 1 204 ? 10.371 -1.469 -19.019 1.00 87.31 204 ARG A C 1
ATOM 1571 O O . ARG A 1 204 ? 9.937 -0.332 -18.855 1.00 87.31 204 ARG A O 1
ATOM 1578 N N . CYS A 1 205 ? 10.735 -1.943 -20.195 1.00 89.81 205 CYS A N 1
ATOM 1579 C CA . CYS A 1 205 ? 10.664 -1.164 -21.415 1.00 89.81 205 CYS A CA 1
ATOM 1580 C C . CYS A 1 205 ? 9.346 -1.379 -22.152 1.00 89.81 205 CYS A C 1
ATOM 1582 O O . CYS A 1 205 ? 8.675 -2.395 -21.959 1.00 89.81 205 CYS A O 1
ATOM 1584 N N . ALA A 1 206 ? 8.994 -0.408 -22.992 1.00 88.06 206 ALA A N 1
ATOM 1585 C CA . ALA A 1 206 ? 7.912 -0.545 -23.951 1.00 88.06 206 ALA A CA 1
ATOM 1586 C C . ALA A 1 206 ? 8.166 -1.731 -24.891 1.00 88.06 206 ALA A C 1
ATOM 1588 O O . ALA A 1 206 ? 9.295 -2.207 -25.036 1.00 88.06 206 ALA A O 1
ATOM 1589 N N . SER A 1 207 ? 7.104 -2.200 -25.539 1.00 85.38 207 SER A N 1
ATOM 1590 C CA . SER A 1 207 ? 7.204 -3.189 -26.612 1.00 85.38 207 SER A CA 1
ATOM 1591 C C . SER A 1 207 ? 8.253 -2.748 -27.640 1.00 85.38 207 SER A C 1
ATOM 1593 O O . SER A 1 207 ? 8.336 -1.564 -27.949 1.00 85.38 207 SER A O 1
ATOM 1595 N N . ASP A 1 208 ? 9.067 -3.692 -28.114 1.00 86.94 208 ASP A N 1
ATOM 1596 C CA . ASP A 1 208 ? 10.210 -3.485 -29.025 1.00 86.94 208 ASP A CA 1
ATOM 1597 C C . ASP A 1 208 ? 11.467 -2.854 -28.407 1.00 86.94 208 ASP A C 1
ATOM 1599 O O . ASP A 1 208 ? 12.466 -2.665 -29.098 1.00 86.94 208 ASP A O 1
ATOM 1603 N N . TYR A 1 209 ? 11.473 -2.602 -27.097 1.00 89.31 209 TYR A N 1
ATOM 1604 C CA . TYR A 1 209 ? 12.652 -2.143 -26.368 1.00 89.31 209 TYR A CA 1
ATOM 1605 C C . TYR A 1 209 ? 13.100 -3.181 -25.336 1.00 89.31 209 TYR A C 1
ATOM 1607 O O . TYR A 1 209 ? 12.299 -3.838 -24.669 1.00 89.31 209 TYR A O 1
ATOM 1615 N N . SER A 1 210 ? 14.411 -3.293 -25.160 1.00 87.56 210 SER A N 1
ATOM 1616 C CA . SER A 1 210 ? 15.061 -4.148 -24.171 1.00 87.56 210 SER A CA 1
ATOM 1617 C C . SER A 1 210 ? 15.826 -3.312 -23.155 1.00 87.56 210 SER A C 1
ATOM 1619 O O . SER A 1 210 ? 16.380 -2.261 -23.483 1.00 87.56 210 SER A O 1
ATOM 1621 N N . LEU A 1 211 ? 15.884 -3.804 -21.916 1.00 89.69 211 LEU A N 1
ATOM 1622 C CA . LEU A 1 211 ? 16.724 -3.211 -20.880 1.00 89.69 211 LEU A CA 1
ATOM 1623 C C . LEU A 1 211 ? 18.193 -3.348 -21.273 1.00 89.69 211 LEU A C 1
ATOM 1625 O O . LEU A 1 211 ? 18.688 -4.465 -21.420 1.00 89.69 211 LEU A O 1
ATOM 1629 N N . THR A 1 212 ? 18.882 -2.220 -21.364 1.00 87.19 212 THR A N 1
ATOM 1630 C CA . THR A 1 212 ? 20.330 -2.147 -21.531 1.00 87.19 212 THR A CA 1
ATOM 1631 C C . THR A 1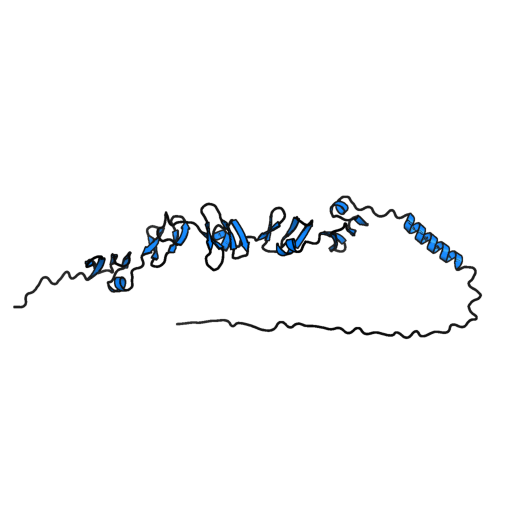 212 ? 20.941 -1.400 -20.349 1.00 87.19 212 THR A C 1
ATOM 1633 O O . THR A 1 212 ? 20.273 -0.602 -19.684 1.00 87.19 212 THR A O 1
ATOM 1636 N N . SER A 1 213 ? 22.211 -1.668 -20.067 1.00 86.69 213 SER A N 1
ATOM 1637 C CA . SER A 1 213 ? 22.967 -0.954 -19.039 1.00 86.69 213 SER A CA 1
ATOM 1638 C C . SER A 1 213 ? 24.060 -0.140 -19.719 1.00 86.69 213 SER A C 1
ATOM 1640 O O . SER A 1 213 ? 25.033 -0.720 -20.187 1.00 86.69 213 SER A O 1
ATOM 1642 N N . LEU A 1 214 ? 23.906 1.184 -19.763 1.00 73.00 214 LEU A N 1
ATOM 1643 C CA . LEU A 1 214 ? 24.918 2.113 -20.277 1.00 73.00 214 LEU A CA 1
ATOM 1644 C C . LEU A 1 214 ? 25.359 3.043 -19.144 1.00 73.00 214 LEU A C 1
ATOM 1646 O O . LEU A 1 214 ? 24.523 3.705 -18.534 1.00 73.00 214 LEU A O 1
ATOM 1650 N N . ASP A 1 215 ? 26.661 3.082 -18.856 1.00 72.75 215 ASP A N 1
ATOM 1651 C CA . ASP A 1 215 ? 27.282 4.039 -17.924 1.00 72.75 215 ASP A CA 1
ATOM 1652 C C . ASP A 1 215 ? 26.610 4.131 -16.540 1.00 72.75 215 ASP A C 1
ATOM 1654 O O . ASP A 1 215 ? 26.423 5.205 -15.970 1.00 72.75 215 ASP A O 1
ATOM 1658 N N . GLY A 1 216 ? 26.196 2.985 -15.989 1.00 74.50 216 GLY A N 1
ATOM 1659 C CA . GLY A 1 216 ? 25.519 2.913 -1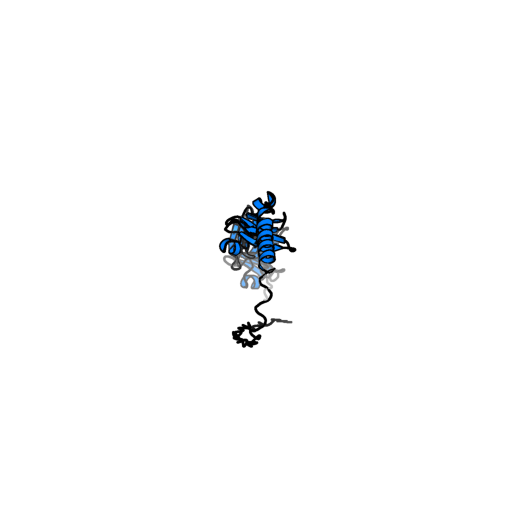4.689 1.00 74.50 216 GLY A CA 1
ATOM 1660 C C . GLY A 1 216 ? 24.040 3.320 -14.709 1.00 74.50 216 GLY A C 1
ATOM 1661 O O . GLY A 1 216 ? 23.382 3.247 -13.672 1.00 74.50 216 GLY A O 1
ATOM 1662 N N . ARG A 1 217 ? 23.488 3.689 -15.871 1.00 83.38 217 ARG A N 1
ATOM 1663 C CA . ARG A 1 217 ? 22.044 3.820 -16.099 1.00 83.38 217 ARG A CA 1
ATOM 1664 C C . ARG A 1 217 ? 21.484 2.532 -16.676 1.00 83.38 217 ARG A C 1
ATOM 1666 O O . ARG A 1 217 ? 22.075 1.920 -17.564 1.00 83.38 217 ARG A O 1
ATOM 1673 N N . ARG A 1 218 ? 20.296 2.151 -16.213 1.00 89.88 218 ARG A N 1
ATOM 1674 C CA . ARG A 1 218 ? 19.536 1.039 -16.787 1.00 89.88 218 ARG A CA 1
ATOM 1675 C C . ARG A 1 218 ? 18.421 1.639 -17.629 1.00 89.88 218 ARG A C 1
ATOM 1677 O O . ARG A 1 218 ? 17.456 2.153 -17.080 1.00 89.88 218 ARG A O 1
ATOM 1684 N N . ALA A 1 219 ? 18.577 1.642 -18.944 1.00 89.25 219 ALA A N 1
ATOM 1685 C CA . ALA A 1 219 ? 17.687 2.347 -19.862 1.00 89.25 219 ALA A CA 1
ATOM 1686 C C . ALA A 1 219 ? 17.100 1.398 -20.910 1.00 89.25 219 ALA A C 1
ATOM 1688 O O . ALA A 1 219 ? 17.496 0.237 -21.019 1.00 89.25 219 ALA A O 1
ATOM 1689 N N . CYS A 1 220 ? 16.132 1.897 -21.672 1.00 89.06 220 CYS A N 1
ATOM 1690 C CA . CYS A 1 220 ? 15.488 1.147 -22.738 1.00 89.06 220 CYS A CA 1
ATOM 1691 C C . CYS A 1 220 ? 16.144 1.456 -24.075 1.00 89.06 220 CYS A C 1
ATOM 1693 O O . CYS A 1 220 ? 16.139 2.599 -24.522 1.00 89.06 220 CYS A O 1
ATOM 1695 N N . GLN A 1 221 ? 16.687 0.423 -24.713 1.00 87.81 221 GLN A N 1
ATOM 1696 C CA . GLN A 1 221 ? 17.242 0.498 -26.060 1.00 87.81 221 GLN A CA 1
ATOM 1697 C C . GLN A 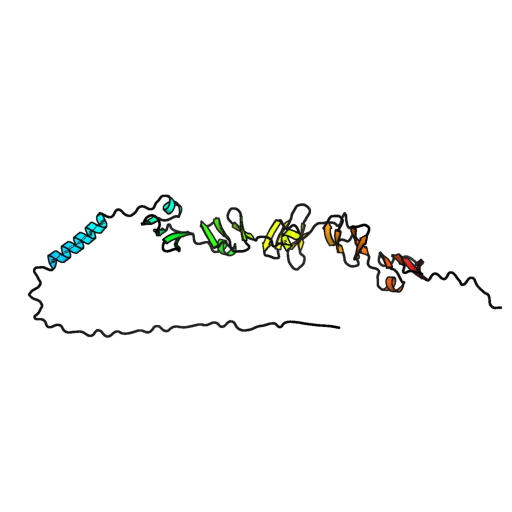1 221 ? 16.385 -0.335 -27.003 1.00 87.81 221 GLN A C 1
ATOM 1699 O O . GLN A 1 221 ? 15.878 -1.390 -26.618 1.00 87.81 221 GLN A O 1
ATOM 1704 N N . PHE A 1 222 ? 16.206 0.146 -28.229 1.00 87.19 222 PHE A N 1
ATOM 1705 C CA . PHE A 1 222 ? 15.418 -0.552 -29.234 1.00 87.19 222 PHE A CA 1
ATOM 1706 C C . PHE A 1 222 ? 16.037 -1.925 -29.536 1.00 87.19 222 PHE A C 1
ATOM 1708 O O . PHE A 1 222 ? 17.233 -2.047 -29.805 1.00 87.19 222 PHE A O 1
ATOM 1715 N N . SER A 1 223 ? 15.225 -2.975 -29.478 1.00 85.94 223 SER A N 1
ATOM 1716 C CA . SER A 1 223 ? 15.644 -4.331 -29.808 1.00 85.94 223 SER A CA 1
ATOM 1717 C C . SER A 1 223 ? 15.639 -4.514 -31.323 1.00 85.94 223 SER A C 1
ATOM 1719 O O . SER A 1 223 ? 14.590 -4.429 -31.955 1.00 85.94 223 SER A O 1
ATOM 1721 N N . CYS A 1 224 ? 16.793 -4.833 -31.914 1.00 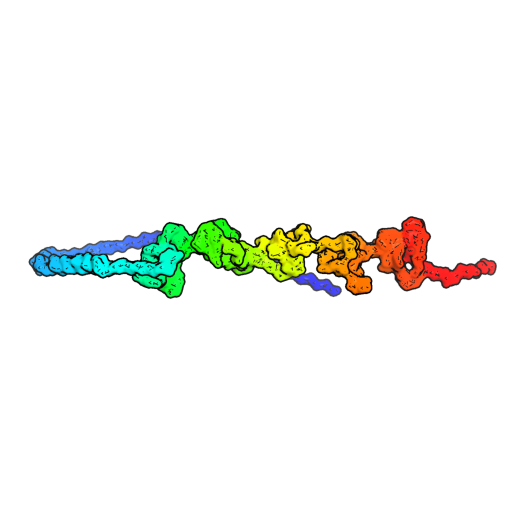84.56 224 CYS A N 1
ATOM 1722 C CA . CYS A 1 224 ? 16.890 -5.116 -33.347 1.00 84.56 224 CYS A CA 1
ATOM 1723 C C . CYS A 1 224 ? 15.862 -6.165 -33.798 1.00 84.56 224 CYS A C 1
ATOM 1725 O O . CYS A 1 224 ? 15.728 -7.228 -33.169 1.00 84.56 224 CYS A O 1
ATOM 1727 N N . ALA A 1 225 ? 15.183 -5.903 -34.916 1.00 84.62 225 ALA A N 1
ATOM 1728 C CA . ALA A 1 225 ? 14.279 -6.855 -35.550 1.00 84.62 225 ALA A CA 1
ATOM 1729 C C . ALA A 1 225 ? 15.037 -8.111 -36.024 1.00 84.62 225 ALA A C 1
ATOM 1731 O O . ALA A 1 225 ? 16.261 -8.106 -36.177 1.00 84.62 225 ALA A O 1
ATOM 1732 N N . ALA A 1 226 ? 14.314 -9.209 -36.267 1.00 84.62 226 ALA A N 1
ATOM 1733 C CA . ALA A 1 226 ? 14.923 -10.467 -36.712 1.00 84.62 226 ALA A CA 1
ATOM 1734 C C . ALA A 1 226 ? 15.712 -10.304 -38.025 1.00 84.62 226 ALA A C 1
ATOM 1736 O O . ALA A 1 226 ? 16.793 -10.870 -38.160 1.00 84.62 226 ALA A O 1
ATOM 1737 N N . GLU A 1 227 ? 15.207 -9.485 -38.949 1.00 84.06 227 GLU A N 1
ATOM 1738 C CA . GLU A 1 227 ? 15.866 -9.174 -40.223 1.00 84.06 227 GLU A CA 1
ATOM 1739 C C . GLU A 1 227 ? 17.194 -8.434 -40.012 1.00 84.06 227 GLU A C 1
ATOM 1741 O O . GLU A 1 227 ? 18.215 -8.827 -40.571 1.00 84.06 227 GLU A O 1
ATOM 1746 N N . GLN A 1 228 ? 17.217 -7.435 -39.122 1.00 84.06 228 GLN A N 1
ATOM 1747 C CA . GLN A 1 228 ? 18.431 -6.689 -38.771 1.00 84.06 228 GLN A CA 1
ATOM 1748 C C . GLN A 1 228 ? 19.467 -7.587 -38.083 1.00 84.06 228 GLN A C 1
ATOM 1750 O O . GLN A 1 228 ? 20.656 -7.516 -38.385 1.00 84.06 228 GLN A O 1
ATOM 1755 N N . ARG A 1 229 ? 19.030 -8.496 -37.201 1.00 84.75 229 ARG A N 1
ATOM 1756 C CA . ARG A 1 229 ? 19.923 -9.509 -36.611 1.00 84.75 229 ARG A CA 1
ATOM 1757 C C . ARG A 1 229 ? 20.461 -10.484 -37.658 1.00 84.75 229 ARG A C 1
ATOM 1759 O O . ARG A 1 229 ? 21.621 -10.872 -37.579 1.00 84.75 229 ARG A O 1
ATOM 1766 N N . GLY A 1 230 ? 19.650 -10.852 -38.651 1.00 83.81 230 GLY A N 1
ATOM 1767 C CA . GLY A 1 230 ? 20.095 -11.631 -39.811 1.00 83.81 230 GLY A CA 1
ATOM 1768 C C . GLY A 1 230 ? 21.185 -10.913 -40.609 1.00 83.81 230 GLY A C 1
ATOM 1769 O O . GLY A 1 230 ? 22.132 -11.551 -41.064 1.00 83.81 230 GLY A O 1
ATOM 1770 N N . ALA A 1 231 ? 21.097 -9.584 -40.684 1.00 85.56 231 ALA A N 1
ATOM 1771 C CA . ALA A 1 231 ? 22.126 -8.719 -41.241 1.00 85.56 231 ALA A CA 1
ATOM 1772 C C . ALA A 1 231 ? 23.293 -8.431 -40.284 1.00 85.56 231 ALA A C 1
ATOM 1774 O O . ALA A 1 231 ? 24.158 -7.659 -40.655 1.00 85.56 231 ALA A O 1
ATOM 1775 N N . ARG A 1 232 ? 23.374 -9.062 -39.101 1.00 90.44 232 ARG A N 1
ATOM 1776 C CA . ARG A 1 232 ? 24.480 -8.910 -38.127 1.00 90.44 232 ARG A CA 1
ATOM 1777 C C . ARG A 1 232 ? 24.524 -7.566 -37.398 1.00 90.44 232 ARG A C 1
ATOM 1779 O O . ARG A 1 232 ? 25.587 -7.122 -36.970 1.00 90.44 232 ARG A O 1
ATOM 1786 N N . CYS A 1 233 ? 23.364 -6.942 -37.211 1.00 89.56 233 CYS A N 1
ATOM 1787 C CA . CYS A 1 233 ? 23.210 -5.810 -36.300 1.00 89.56 233 CYS A CA 1
ATOM 1788 C C . CYS A 1 233 ? 23.197 -6.248 -34.835 1.00 89.56 233 CYS A C 1
ATOM 1790 O O . CYS A 1 233 ? 22.381 -7.088 -34.441 1.00 89.56 233 CYS A O 1
ATOM 1792 N N . THR A 1 234 ? 24.052 -5.621 -34.031 1.00 88.31 234 THR A N 1
ATOM 1793 C CA . THR A 1 234 ? 24.131 -5.787 -32.572 1.00 88.31 234 THR A CA 1
ATOM 1794 C C . THR A 1 234 ? 23.384 -4.688 -31.828 1.00 88.31 234 THR A C 1
ATOM 1796 O O . THR A 1 234 ? 22.825 -4.942 -30.763 1.00 88.31 234 THR A O 1
ATOM 1799 N N . GLU A 1 235 ? 23.300 -3.494 -32.415 1.00 86.88 235 GLU A N 1
ATOM 1800 C CA . GLU A 1 235 ? 22.588 -2.348 -31.855 1.00 86.88 235 GLU A CA 1
ATOM 1801 C C . GLU A 1 235 ? 21.717 -1.689 -32.922 1.00 86.88 235 GLU A C 1
ATOM 1803 O O . GLU A 1 235 ? 22.138 -1.529 -34.070 1.00 86.88 235 GLU A O 1
ATOM 1808 N N . CYS A 1 236 ? 20.504 -1.285 -32.544 1.00 87.62 236 CYS A N 1
ATOM 1809 C CA . CYS A 1 236 ? 19.562 -0.638 -33.448 1.00 87.62 236 CYS A CA 1
ATOM 1810 C C . CYS A 1 236 ? 18.982 0.623 -32.812 1.00 87.62 236 CYS A C 1
ATOM 1812 O O . CYS A 1 236 ? 18.662 0.647 -31.625 1.00 87.62 236 CYS A O 1
ATOM 1814 N N . ALA A 1 237 ? 18.814 1.664 -33.626 1.00 85.94 237 ALA A N 1
ATOM 1815 C CA . ALA A 1 237 ? 18.084 2.870 -33.246 1.00 85.94 237 ALA A CA 1
ATOM 1816 C C . ALA A 1 237 ? 16.571 2.704 -33.456 1.00 85.94 237 ALA A C 1
ATOM 1818 O O . ALA A 1 237 ? 15.778 3.276 -32.714 1.00 85.94 237 ALA A O 1
ATOM 1819 N N . ASN A 1 238 ? 16.174 1.946 -34.482 1.00 86.38 238 ASN A N 1
ATOM 1820 C CA . ASN A 1 238 ? 14.785 1.628 -34.820 1.00 86.38 238 ASN A CA 1
ATOM 1821 C C . ASN A 1 238 ? 14.734 0.399 -35.754 1.00 86.38 238 ASN A C 1
ATOM 1823 O O . ASN A 1 238 ? 15.761 -0.228 -36.026 1.00 86.38 238 ASN A O 1
ATOM 1827 N N . SER A 1 239 ? 13.549 0.076 -36.281 1.00 85.88 239 SER A N 1
ATOM 1828 C CA . SER A 1 239 ? 13.301 -1.112 -37.110 1.00 85.88 239 SER A CA 1
ATOM 1829 C C . SER A 1 239 ? 14.041 -1.147 -38.454 1.00 85.88 239 SER A C 1
ATOM 1831 O O . SER A 1 239 ? 14.088 -2.204 -39.076 1.00 85.88 239 SER A O 1
ATOM 1833 N N . THR A 1 240 ? 14.607 -0.030 -38.924 1.00 85.50 240 THR A N 1
ATOM 1834 C CA . THR A 1 240 ? 15.339 0.054 -40.203 1.00 85.50 240 THR A CA 1
ATOM 1835 C C . THR A 1 240 ? 16.766 0.579 -40.058 1.00 85.50 240 THR A C 1
ATOM 1837 O O . THR A 1 240 ? 17.512 0.606 -41.035 1.00 85.50 240 THR A O 1
ATOM 1840 N N . HIS A 1 241 ? 17.164 1.002 -38.859 1.00 87.81 241 HIS A N 1
ATOM 1841 C CA . HIS A 1 241 ? 18.419 1.703 -38.641 1.00 87.81 241 HIS A CA 1
ATOM 1842 C C . HIS A 1 241 ? 19.268 1.008 -37.582 1.00 87.81 241 HIS A C 1
ATOM 1844 O O . HIS A 1 241 ? 18.975 1.048 -36.385 1.00 87.81 241 HIS A O 1
ATOM 1850 N N . CYS A 1 242 ? 20.333 0.379 -38.058 1.00 88.81 242 CYS A N 1
ATOM 1851 C CA . CYS A 1 242 ? 21.392 -0.199 -37.256 1.00 88.81 242 CYS A CA 1
ATOM 1852 C C . CYS A 1 242 ? 22.353 0.888 -36.757 1.00 88.81 242 CYS A C 1
ATOM 1854 O O . CYS A 1 242 ? 22.597 1.865 -37.463 1.00 88.81 242 CYS A O 1
ATOM 1856 N N . THR A 1 243 ? 22.898 0.729 -35.554 1.00 89.81 243 THR A N 1
ATOM 1857 C CA . THR A 1 243 ? 23.923 1.619 -34.972 1.00 89.81 243 THR A CA 1
ATOM 1858 C C . THR A 1 243 ? 25.204 0.884 -34.599 1.00 89.81 243 THR A C 1
ATOM 1860 O O . THR A 1 243 ? 26.233 1.528 -34.420 1.00 89.81 243 THR A O 1
ATOM 1863 N N . GLY A 1 244 ? 25.164 -0.448 -34.536 1.00 88.81 244 GLY A N 1
ATOM 1864 C CA . GLY A 1 244 ? 26.306 -1.293 -34.210 1.00 88.81 244 GLY A CA 1
ATOM 1865 C C . GLY A 1 244 ? 26.215 -2.633 -34.929 1.00 88.81 244 GLY A C 1
ATOM 1866 O O . GLY A 1 244 ? 25.125 -3.184 -35.090 1.00 88.81 244 GLY A O 1
ATOM 1867 N N . CYS A 1 245 ? 27.366 -3.144 -35.358 1.00 91.38 245 CYS A N 1
ATOM 1868 C CA . CYS A 1 245 ? 27.496 -4.404 -36.081 1.00 91.38 245 CYS A CA 1
ATOM 1869 C C . CYS A 1 245 ? 28.287 -5.440 -35.279 1.00 91.38 245 CYS A C 1
ATOM 1871 O O . CYS A 1 245 ? 29.094 -5.076 -34.421 1.00 91.38 245 CYS A O 1
ATOM 1873 N N . ASP A 1 246 ? 28.091 -6.724 -35.592 1.00 91.81 246 ASP A N 1
ATOM 1874 C CA . ASP A 1 246 ? 29.006 -7.785 -35.163 1.00 91.81 246 ASP A CA 1
ATOM 1875 C C . ASP A 1 246 ? 30.429 -7.501 -35.675 1.00 91.81 246 ASP A C 1
ATOM 1877 O O . ASP A 1 246 ? 30.642 -6.857 -36.709 1.00 91.81 246 ASP A O 1
ATOM 1881 N N . GLU A 1 247 ? 31.422 -8.043 -34.973 1.00 90.00 247 GLU A N 1
ATOM 1882 C CA . GLU A 1 247 ? 32.820 -7.957 -35.385 1.00 90.00 247 GLU A CA 1
ATOM 1883 C C . GLU A 1 247 ? 33.012 -8.486 -36.824 1.00 90.00 247 GLU A C 1
ATOM 1885 O O . GLU A 1 247 ? 32.524 -9.558 -37.188 1.00 90.00 247 GLU A O 1
ATOM 1890 N N . GLY A 1 248 ? 33.711 -7.712 -37.662 1.00 86.81 248 GLY A N 1
ATOM 1891 C CA . GLY A 1 248 ? 33.932 -8.024 -39.083 1.00 86.81 248 GLY A CA 1
ATOM 1892 C C . GLY A 1 248 ? 32.890 -7.451 -40.055 1.00 86.81 248 GLY A C 1
ATOM 1893 O O . GLY A 1 248 ? 33.066 -7.564 -41.272 1.00 86.81 248 GLY A O 1
ATOM 1894 N N . TYR A 1 249 ? 31.848 -6.791 -39.545 1.00 91.00 249 TYR A N 1
ATOM 1895 C CA . TYR A 1 249 ? 30.841 -6.094 -40.343 1.00 91.00 249 TYR A CA 1
ATOM 1896 C C . TYR A 1 249 ? 30.955 -4.577 -40.156 1.00 91.00 249 TYR A C 1
ATOM 1898 O O . TYR A 1 249 ? 31.344 -4.090 -39.095 1.00 91.00 249 TYR A O 1
ATOM 1906 N N . LEU A 1 250 ? 30.634 -3.823 -41.205 1.00 89.75 250 LEU A N 1
ATOM 1907 C CA . LEU A 1 250 ? 30.607 -2.362 -41.192 1.00 89.75 250 LEU A CA 1
ATOM 1908 C C . LEU A 1 250 ? 29.179 -1.870 -41.404 1.00 89.75 250 LEU A C 1
ATOM 1910 O O . LEU A 1 250 ? 28.418 -2.491 -42.149 1.00 89.75 250 LEU A O 1
ATOM 1914 N N . LEU A 1 251 ? 28.838 -0.745 -40.769 1.00 90.56 251 LEU A N 1
ATOM 1915 C CA . LEU A 1 251 ? 27.598 -0.040 -41.072 1.00 90.56 251 LEU A CA 1
ATOM 1916 C C . LEU A 1 251 ? 27.637 0.470 -42.514 1.00 90.56 251 LEU A C 1
ATOM 1918 O O . LEU A 1 251 ? 28.570 1.170 -42.906 1.00 90.56 251 LEU A O 1
ATOM 1922 N N . ASP A 1 252 ? 26.600 0.130 -43.267 1.00 88.31 252 ASP A N 1
ATOM 1923 C CA . ASP A 1 252 ? 26.400 0.492 -44.662 1.00 88.31 252 ASP A CA 1
ATOM 1924 C C . ASP A 1 252 ? 24.985 1.050 -44.861 1.00 88.31 252 ASP A C 1
ATOM 1926 O O . ASP A 1 252 ? 24.015 0.606 -44.236 1.00 88.31 252 ASP A O 1
ATOM 1930 N N . SER A 1 253 ? 24.860 2.044 -45.734 1.00 85.31 253 SER A N 1
ATOM 1931 C CA . SER A 1 253 ? 23.585 2.672 -46.067 1.00 85.31 253 SER A CA 1
ATOM 1932 C C . SER A 1 253 ? 22.952 1.950 -47.255 1.00 85.31 253 SER A C 1
ATOM 1934 O O . SER A 1 253 ? 23.346 2.167 -48.402 1.00 85.31 253 SER A O 1
ATOM 1936 N N . VAL A 1 254 ? 21.944 1.114 -46.999 1.00 77.69 254 VAL A N 1
ATOM 1937 C CA . VAL A 1 254 ? 21.200 0.410 -48.053 1.00 77.69 254 VAL A CA 1
ATOM 1938 C C . VAL A 1 254 ? 19.777 0.965 -48.103 1.00 77.69 254 VAL A C 1
ATOM 1940 O O . VAL A 1 254 ? 18.929 0.655 -47.266 1.00 77.69 254 VAL A O 1
ATOM 1943 N N . GLY A 1 255 ? 19.507 1.820 -49.094 1.00 78.12 255 GLY A N 1
ATOM 1944 C CA . GLY A 1 255 ? 18.214 2.495 -49.252 1.00 78.12 255 GLY A CA 1
ATOM 1945 C C . GLY A 1 255 ? 17.948 3.541 -48.160 1.00 78.12 255 GLY A C 1
ATOM 1946 O O . GLY A 1 255 ? 18.789 4.396 -47.906 1.00 78.12 255 GLY A O 1
ATOM 1947 N N . ASN A 1 256 ? 16.772 3.473 -47.518 1.00 74.44 256 ASN A N 1
ATOM 1948 C CA . ASN A 1 256 ? 16.359 4.375 -46.426 1.00 74.44 256 ASN A CA 1
ATOM 1949 C C . ASN A 1 256 ? 16.807 3.897 -45.023 1.00 74.44 256 ASN A C 1
ATOM 1951 O O . ASN A 1 256 ? 16.281 4.377 -44.018 1.00 74.44 256 ASN A O 1
ATOM 1955 N N . GLY A 1 257 ? 17.719 2.925 -44.931 1.00 79.50 257 GLY A N 1
ATOM 1956 C CA . GLY A 1 257 ? 18.155 2.324 -43.667 1.00 79.50 257 GLY A CA 1
ATOM 1957 C C . GLY A 1 257 ? 19.669 2.143 -43.574 1.00 79.50 257 GLY A C 1
ATOM 1958 O O . GLY A 1 257 ? 20.378 2.207 -44.578 1.00 79.50 257 GLY A O 1
ATOM 1959 N N . MET A 1 258 ? 20.148 1.896 -42.353 1.00 84.25 258 MET A N 1
ATOM 1960 C CA . MET A 1 258 ? 21.521 1.448 -42.103 1.00 84.25 258 MET A CA 1
ATOM 1961 C C . MET A 1 258 ? 21.509 -0.026 -41.713 1.00 84.25 258 MET A C 1
ATOM 1963 O O . MET A 1 258 ? 20.748 -0.425 -40.830 1.00 84.25 258 MET A O 1
ATOM 1967 N N . THR A 1 259 ? 22.339 -0.822 -42.382 1.00 87.31 259 THR A N 1
ATOM 1968 C CA . THR A 1 259 ? 22.488 -2.270 -42.193 1.00 87.31 259 THR A CA 1
ATOM 1969 C C . THR A 1 259 ? 23.962 -2.628 -42.026 1.00 87.31 259 THR A C 1
ATOM 1971 O O . THR A 1 259 ? 24.830 -1.798 -42.275 1.00 87.31 259 THR A O 1
ATOM 1974 N N . CYS A 1 260 ? 24.258 -3.850 -41.599 1.00 89.19 260 CYS A N 1
ATOM 1975 C CA . CYS A 1 260 ? 25.629 -4.323 -41.458 1.00 89.19 260 CYS A CA 1
ATOM 1976 C C . CYS A 1 260 ? 26.013 -5.194 -42.661 1.00 89.19 260 CYS A C 1
ATOM 1978 O O . CYS A 1 260 ? 25.349 -6.181 -42.979 1.00 89.19 260 CYS A O 1
ATOM 1980 N N . SER A 1 261 ? 27.098 -4.818 -43.333 1.00 88.25 261 SER A N 1
ATOM 1981 C CA . SER A 1 261 ? 27.636 -5.511 -44.507 1.00 88.25 261 SER A CA 1
ATOM 1982 C C . SER A 1 261 ? 29.031 -6.055 -44.197 1.00 88.25 261 SER A C 1
ATOM 1984 O O . SER A 1 261 ? 29.806 -5.434 -43.467 1.00 88.25 261 SER A O 1
ATOM 1986 N N . LEU A 1 262 ? 29.364 -7.234 -44.732 1.00 84.94 262 LEU A N 1
ATOM 1987 C CA . LEU A 1 262 ? 30.686 -7.835 -44.541 1.00 84.94 262 LEU A CA 1
ATOM 1988 C C . LEU A 1 262 ? 31.754 -6.946 -45.193 1.00 84.94 262 LEU A C 1
ATOM 1990 O O . LEU A 1 262 ? 31.615 -6.546 -46.350 1.00 84.94 262 LEU A O 1
ATOM 1994 N N . ARG A 1 263 ? 32.844 -6.676 -44.474 1.00 73.31 263 ARG A N 1
ATOM 1995 C CA . ARG A 1 263 ? 33.981 -5.922 -45.007 1.00 73.31 263 ARG A CA 1
ATOM 1996 C C . ARG A 1 263 ? 34.714 -6.750 -46.072 1.00 73.31 263 ARG A C 1
ATOM 1998 O O . ARG A 1 263 ? 35.528 -7.608 -45.742 1.00 73.31 263 ARG A O 1
ATOM 2005 N N . LEU A 1 264 ? 34.448 -6.490 -47.352 1.00 68.31 264 LEU A N 1
ATOM 2006 C CA . LEU A 1 264 ? 35.201 -7.053 -48.482 1.00 68.31 264 LEU A CA 1
ATOM 2007 C C . LEU A 1 264 ? 36.435 -6.193 -48.802 1.00 68.31 264 LEU A C 1
ATOM 2009 O O . LEU A 1 264 ? 36.636 -5.766 -49.938 1.00 68.31 264 LEU A O 1
ATOM 2013 N N . ASP A 1 265 ? 37.289 -5.943 -47.812 1.00 58.91 265 ASP A N 1
ATOM 2014 C CA . ASP A 1 265 ? 38.609 -5.376 -48.090 1.00 58.91 265 ASP A CA 1
ATOM 2015 C C . ASP A 1 265 ? 39.502 -6.499 -48.626 1.00 58.91 265 ASP A C 1
ATOM 2017 O O . ASP A 1 265 ? 40.147 -7.213 -47.860 1.00 58.91 265 ASP A O 1
ATOM 2021 N N . GLY A 1 266 ? 39.503 -6.707 -49.947 1.00 51.88 266 GLY A N 1
ATOM 2022 C CA . GLY A 1 266 ? 40.429 -7.675 -50.543 1.00 51.88 266 GLY A CA 1
ATOM 2023 C C . GLY A 1 266 ? 40.176 -8.190 -51.957 1.00 51.88 266 GLY A C 1
ATOM 2024 O O . GLY A 1 266 ? 40.936 -9.046 -52.392 1.00 51.88 266 GLY A O 1
ATOM 2025 N N . PHE A 1 267 ? 39.183 -7.704 -52.707 1.00 49.97 267 PHE A N 1
ATOM 2026 C CA . PHE A 1 267 ? 39.089 -8.001 -54.147 1.00 49.97 267 PHE A CA 1
ATOM 2027 C C . PHE A 1 267 ? 39.182 -6.723 -54.987 1.00 49.97 267 PHE A C 1
ATOM 2029 O O . PHE A 1 267 ? 38.312 -6.404 -55.791 1.00 49.97 267 PHE A O 1
ATOM 2036 N N . THR A 1 268 ? 40.286 -5.986 -54.839 1.00 46.62 268 THR A N 1
ATOM 2037 C CA . THR A 1 268 ? 40.785 -5.185 -55.963 1.00 46.62 268 THR A CA 1
ATOM 2038 C C . THR A 1 268 ? 41.270 -6.160 -57.031 1.00 46.62 268 THR A C 1
ATOM 2040 O O . THR A 1 268 ? 42.130 -6.998 -56.767 1.00 46.62 268 THR A O 1
ATOM 2043 N N . GLY A 1 269 ? 40.639 -6.098 -58.200 1.00 48.28 269 GLY A N 1
ATOM 2044 C CA . GLY A 1 269 ? 40.665 -7.143 -59.211 1.00 48.28 269 GLY A CA 1
ATOM 2045 C C . GLY A 1 269 ? 42.052 -7.626 -59.633 1.00 48.28 269 GLY A C 1
ATOM 2046 O O . GLY A 1 269 ? 42.897 -6.853 -60.071 1.00 48.28 269 GLY A O 1
ATOM 2047 N N . HIS A 1 270 ? 42.215 -8.946 -59.635 1.00 38.97 270 HIS A N 1
ATOM 2048 C CA . HIS A 1 270 ? 42.995 -9.592 -60.677 1.00 38.97 270 HIS A CA 1
ATOM 2049 C C . HIS A 1 270 ? 42.036 -9.958 -61.808 1.00 38.97 270 HIS A C 1
ATOM 2051 O O . HIS A 1 270 ? 41.276 -10.920 -61.726 1.00 38.97 270 HIS A O 1
ATOM 2057 N N . SER A 1 271 ? 42.065 -9.132 -62.853 1.00 42.81 271 SER A N 1
ATOM 2058 C CA . SER A 1 271 ? 41.585 -9.488 -64.183 1.00 42.81 271 SER A CA 1
ATOM 2059 C C . SER A 1 271 ? 42.359 -10.728 -64.633 1.00 42.81 271 SER A C 1
ATOM 2061 O O . SER A 1 271 ? 43.549 -10.635 -64.928 1.00 42.81 271 SER A O 1
ATOM 2063 N N . LEU A 1 272 ? 41.709 -11.891 -64.637 1.00 38.47 272 LEU A N 1
ATOM 2064 C CA . LEU A 1 272 ? 42.204 -13.059 -65.358 1.00 38.47 272 LEU A CA 1
ATOM 2065 C C . LEU A 1 272 ? 41.965 -12.794 -66.848 1.00 38.47 272 LEU A C 1
ATOM 2067 O O . LEU A 1 272 ? 40.832 -12.876 -67.321 1.00 38.47 272 LEU A O 1
ATOM 2071 N N . VAL A 1 273 ? 43.033 -12.379 -67.530 1.00 46.88 273 VAL A N 1
ATOM 2072 C CA . VAL A 1 273 ? 43.211 -12.576 -68.975 1.00 46.88 273 VAL A CA 1
ATOM 2073 C C . VAL A 1 273 ? 43.673 -14.009 -69.190 1.00 46.88 273 VAL A C 1
ATOM 2075 O O . VAL A 1 273 ? 44.550 -14.445 -68.409 1.00 46.88 273 VAL A O 1
#

InterPro domains:
  IPR000742 EGF-like domain [SM00181] (69-107)
  IPR000742 EGF-like domain [SM00181] (109-143)
  IPR000742 EGF-like domain [SM00181] (145-183)
  IPR000742 EGF-like domain [SM00181] (185-221)
  IPR000742 EGF-like domain [SM00181] (223-261)
  IPR009030 Growth factor receptor cysteine-rich domain superfamily [SSF57184] (67-178)
  IPR009030 Growth factor receptor cysteine-rich domain superfamily [SSF57184] (153-268)
  IPR053215 TKL Ser/Thr protein kinase [PTHR45756] (67-253)

Secondary structure (DSSP, 8-state):
-----PPP----------------------------GGGTTS-SSSHHHHHHHHHHHHHHHHHHSPPPPPPHHHHHTTEEEEEETTEEEEEPTTEEEEEETTEEEEEEPPPHHHHHTTEEEEEETTEEEEEPTTEEEETTEEEEPPPHHHHHTTEEEEEETTEEEEE-TTEEEEE-SS-EEEEE--TTTSTTEEEESSSSBEEEEPTTEEEEEETTEEEEEEPPPHHHHHTTEEEEEETTEEEEE-TTEEEEEETTEEEEEE--TT-------

Foldseek 3Di:
DDDDDDDDDDDDDDDDPDDDDDDDDDDDDDPPDDDDDPPPPDPPPPPVVVVVVVVVVVVVVVVPDDFADEDPVQVLQQAPGAPYNFAGDDGDPQWDWDDDPNHIHTFHDEDPVQVVQQAPGASDPFAGDDGDPQWDHDGRGTFGNEDPVQVLLQQPGARDPAEGDDGDPQWDWDDPPSYTGTFHDLCPQAPQAPGAPDVFEGDDGHPQWDFDADPNGTHTFGHEDPVQVVLAAPGANDPFEGDHGDPQWDWDDDDPYTHTDGPPPPPPDDDDD

pLDDT: mean 78.3, std 18.66, range [37.84, 97.56]

Sequence (273 aa):
LKARGSPRLLKSRVHAMSRSGDISEDEDHELEERQPWWKRRQMQGTVGLVCSLVVGLIMFYNFTVKPFSCTETEQQHACTHCRNGSTCVECQSGYVLEIQDDTTYCAFQCTDLQLEHNCLNCTNSSVCDRCADGYKLTETECEFICTPKQVHFQCTSCSNSMTCTSCATGYSLVHDGNGISCQRDCSSSLPHCTLCTTDTVCERCASDYSLTSLDGRRACQFSCAAEQRGARCTECANSTHCTGCDEGYLLDSVGNGMTCSLRLDGFTGHSLV